Protein AF-C1EF28-F1 (afdb_monomer)

pLDDT: mean 88.88, std 14.34, range [38.53, 98.62]

Foldseek 3Di:
DDPPPDDQDPLRVVLVVVVVVVCVVLVFPDKDWLDAAPPDDDPDNVRSVRTAIARHHPLLVVLLLVLLCQLLVHDPPPPDPPPPPPRDDAQVSLASSLQCLLVQLCVLCPPPDFLQSSLSNLQSNLVNCLVSVVSLQRYPQLDDVGSQLVSLVSSLVSLQVSPVPDDCVSNSHDPPHNVRNSVSSLVSSLVSQCVSCVVVVGHRDRNNHD

Nearest PDB structures (foldseek):
  8fbj-assembly1_A  TM=4.230E-01  e=4.780E-01  synthetic construct
  6nbx-assembly1_E  TM=3.943E-01  e=9.845E+00  Thermosynechococcus vestitus BP-1

Sequence (210 aa):
MSDGNVPKSAAETAWHERRKAVMERTGADGTVAVRGTTTHPPHTEETMAGVRVLMITQERDDALKHAFAFVCCEDSDADSYDSNNTHVYTTGSGNEVVFGIEGEVKKATASKLTKPQKFDRLCMLTYALLQEDTWSRDNECWGDGDEMQSACKKLAASWKKLLGENAAADLGADEEFTEPGVHALLEDFQEMLNDAGSDTGVKYPFKWRP

Mean predicted aligned error: 6.02 Å

Solvent-accessible surface area (backbone atoms only — not comparable to full-atom values): 11514 Å² total; per-residue (Å²): 131,82,83,69,85,70,78,75,42,73,44,47,48,54,50,52,52,51,52,50,54,48,25,68,74,69,59,25,85,48,67,49,76,67,37,73,70,74,97,64,81,80,58,38,61,70,51,56,69,60,47,22,30,34,69,28,26,69,68,33,50,54,27,32,53,55,23,40,29,51,67,66,70,44,68,86,86,56,96,60,90,57,91,79,64,80,75,76,86,42,47,67,54,11,39,52,37,40,69,40,44,51,56,52,50,50,64,26,62,35,85,92,49,54,58,31,56,25,41,34,31,46,50,24,36,52,49,34,53,51,74,55,47,58,43,69,65,37,43,83,46,66,56,89,89,28,52,40,35,52,28,35,39,51,52,14,49,52,44,17,48,55,60,57,77,43,56,50,71,66,35,72,30,48,79,84,39,27,41,55,13,50,55,50,43,55,50,52,43,41,48,51,38,52,56,43,18,59,82,74,74,32,80,51,46,57,70,35,73,104

Radius of gyration: 18.22 Å; Cα contacts (8 Å, |Δi|>4): 276; chains: 1; bounding box: 54×40×41 Å

Organism: Micromonas commoda (strain RCC299 / NOUM17 / CCMP2709) (NCBI:txid296587)

Secondary structure (DSSP, 8-state):
-----PPPPHHHHHHHHHHHHHHHHHTEEEEEEEE---SSS---HHHHHT-EEEEEEHHHHHHHHHHHHHHTT--TT-S---TT------HHHHHHHHHHHHHHHHHHT-TTS-HHHHHHHHHHHHHHHHHTTHHHHS-S--STTSHHHHHHHHHHHHHHHHHHS--GGGGT--TTTHHHHHHHHHHHHHHHHHHHHHHHT---------

Structure (mmCIF, N/CA/C/O backbone):
data_AF-C1EF28-F1
#
_entry.id   AF-C1EF28-F1
#
loop_
_atom_site.group_PDB
_atom_site.id
_atom_site.type_symbol
_atom_site.label_atom_id
_atom_site.label_alt_id
_atom_site.label_comp_id
_atom_site.label_asym_id
_atom_site.label_entity_id
_atom_site.label_seq_id
_atom_site.pdbx_PDB_ins_code
_atom_site.Cartn_x
_atom_site.Cartn_y
_atom_site.Cartn_z
_atom_site.occupancy
_atom_site.B_iso_or_equiv
_atom_site.auth_seq_id
_atom_site.auth_comp_id
_atom_site.auth_asym_id
_atom_site.auth_atom_id
_atom_site.pdbx_PDB_model_num
ATOM 1 N N . MET A 1 1 ? -35.992 -14.805 -8.056 1.00 38.53 1 MET A N 1
ATOM 2 C CA . MET A 1 1 ? -36.053 -15.592 -6.808 1.00 38.53 1 MET A CA 1
ATOM 3 C C . MET A 1 1 ? -35.577 -14.657 -5.720 1.00 38.53 1 MET A C 1
ATOM 5 O O . MET A 1 1 ? -34.569 -14.007 -5.934 1.00 38.53 1 MET A O 1
ATOM 9 N N . SER A 1 2 ? -36.366 -14.450 -4.670 1.00 42.03 2 SER A N 1
ATOM 10 C CA . SER A 1 2 ? -35.997 -13.548 -3.579 1.00 42.03 2 SER A CA 1
ATOM 11 C C . SER A 1 2 ? -34.784 -14.124 -2.857 1.00 42.03 2 SER A C 1
ATOM 13 O O . SER A 1 2 ? -34.904 -15.221 -2.305 1.00 42.03 2 SER A O 1
ATOM 15 N N . ASP A 1 3 ? -33.662 -13.405 -2.870 1.00 40.09 3 ASP A N 1
ATOM 16 C CA . ASP A 1 3 ? -32.529 -13.658 -1.982 1.00 40.09 3 ASP A CA 1
ATOM 17 C C . ASP A 1 3 ? -33.036 -13.512 -0.550 1.00 40.09 3 ASP A C 1
ATOM 19 O O . ASP A 1 3 ? -33.167 -12.419 0.005 1.00 40.09 3 ASP A O 1
ATOM 23 N N . GLY A 1 4 ? -33.477 -14.643 -0.001 1.00 43.88 4 GLY A N 1
ATOM 24 C CA . GLY A 1 4 ? -33.903 -14.745 1.376 1.00 43.88 4 GLY A CA 1
ATOM 25 C C . GLY A 1 4 ? -32.747 -14.284 2.242 1.00 43.88 4 GLY A C 1
ATOM 26 O O . GLY A 1 4 ? -31.616 -14.713 2.042 1.00 43.88 4 GLY A O 1
ATOM 27 N N . ASN A 1 5 ? -33.051 -13.391 3.174 1.00 55.19 5 ASN A N 1
ATOM 28 C CA . ASN A 1 5 ? -32.149 -12.887 4.196 1.00 55.19 5 ASN A CA 1
ATOM 29 C C . ASN A 1 5 ? -31.613 -14.070 5.026 1.00 55.19 5 ASN A C 1
ATOM 31 O O . ASN A 1 5 ? -32.197 -14.427 6.051 1.00 55.19 5 ASN A O 1
ATOM 35 N N . VAL A 1 6 ? -30.572 -14.747 4.531 1.00 62.31 6 VAL A N 1
ATOM 36 C CA . VAL A 1 6 ? -29.902 -15.832 5.244 1.00 62.31 6 VAL A CA 1
ATOM 37 C C . VAL A 1 6 ? -29.285 -15.200 6.490 1.00 62.31 6 VAL A C 1
ATOM 39 O O . VAL A 1 6 ? -28.508 -14.252 6.357 1.00 62.31 6 VAL A O 1
ATOM 42 N N . PRO A 1 7 ? -29.635 -15.665 7.701 1.00 68.81 7 PRO A N 1
ATOM 43 C CA . PRO A 1 7 ? -29.036 -15.140 8.916 1.00 68.81 7 PRO A CA 1
ATOM 44 C C . PRO A 1 7 ? -27.517 -15.304 8.858 1.00 68.81 7 PRO A C 1
ATOM 46 O O . PRO A 1 7 ? -27.024 -16.392 8.554 1.00 68.81 7 PRO A O 1
ATOM 49 N N . LYS A 1 8 ? -26.788 -14.228 9.167 1.00 79.38 8 LYS A N 1
ATOM 50 C CA . LYS A 1 8 ? -25.328 -14.261 9.278 1.00 79.38 8 LYS A CA 1
ATOM 51 C C . LYS A 1 8 ? -24.902 -15.341 10.261 1.00 79.38 8 LYS A C 1
ATOM 53 O O . LYS A 1 8 ? -25.542 -15.532 11.300 1.00 79.38 8 LYS A O 1
ATOM 58 N N . SER A 1 9 ? -23.809 -16.032 9.955 1.00 86.56 9 SER A N 1
ATOM 59 C CA . SER A 1 9 ? -23.242 -16.991 10.903 1.00 86.56 9 SER A CA 1
ATOM 60 C C . SER A 1 9 ? -22.745 -16.261 12.162 1.00 86.56 9 SER A C 1
ATOM 62 O O . SER A 1 9 ? -22.498 -15.049 12.155 1.00 86.56 9 SER A O 1
ATOM 64 N N . ALA A 1 10 ? -22.564 -16.994 13.264 1.00 89.88 10 ALA A N 1
ATOM 65 C CA . ALA A 1 10 ? -21.957 -16.431 14.472 1.00 89.88 10 ALA A CA 1
ATOM 66 C C . ALA A 1 10 ? -20.533 -15.906 14.199 1.00 89.88 10 ALA A C 1
ATOM 68 O O . ALA A 1 10 ? -20.167 -14.837 14.683 1.00 89.88 10 ALA A O 1
ATOM 69 N N . ALA A 1 11 ? -19.765 -16.617 13.364 1.00 89.62 11 ALA A N 1
ATOM 70 C CA . ALA A 1 11 ? -18.418 -16.221 12.962 1.00 89.62 11 ALA A CA 1
ATOM 71 C C . ALA A 1 11 ? -18.415 -14.912 12.155 1.00 89.62 11 ALA A C 1
ATOM 73 O O . ALA A 1 11 ? -17.612 -14.020 12.429 1.00 89.62 11 ALA A O 1
ATOM 74 N N . GLU A 1 12 ? -19.338 -14.770 11.200 1.00 89.81 12 GLU A N 1
ATOM 75 C CA . GLU A 1 12 ? -19.490 -13.552 10.399 1.00 89.81 12 GLU A CA 1
ATOM 76 C C . GLU A 1 12 ? -19.919 -12.363 11.274 1.00 89.81 12 GLU A C 1
ATOM 78 O O . GLU A 1 12 ? -19.360 -11.271 11.171 1.00 89.81 12 GLU A O 1
ATOM 83 N N . THR A 1 13 ? -20.864 -12.585 12.192 1.00 91.69 13 THR A N 1
ATOM 84 C CA . THR A 1 13 ? -21.336 -11.557 13.131 1.00 91.69 13 THR A CA 1
ATOM 85 C C . THR A 1 13 ? -20.197 -11.061 14.021 1.00 91.69 13 THR A C 1
ATOM 87 O O . THR A 1 13 ? -19.930 -9.860 14.063 1.00 91.69 13 THR A O 1
ATOM 90 N N . ALA A 1 14 ? -19.458 -11.978 14.654 1.00 93.12 14 ALA A N 1
ATOM 91 C CA . ALA A 1 14 ? -18.330 -11.635 15.515 1.00 93.12 14 ALA A CA 1
ATOM 92 C C . ALA A 1 14 ? -17.216 -10.902 14.749 1.00 93.12 14 ALA A C 1
ATOM 94 O O . ALA A 1 14 ? -16.598 -9.979 15.278 1.00 93.12 14 ALA A O 1
ATOM 95 N N . TRP A 1 15 ? -16.951 -11.287 13.497 1.00 94.06 15 TRP A N 1
ATOM 96 C CA . TRP A 1 15 ? -15.983 -10.591 12.649 1.00 94.06 15 TRP A CA 1
ATOM 97 C C . TRP A 1 15 ? -16.409 -9.145 12.362 1.00 94.06 15 TRP A C 1
ATOM 99 O O . TRP A 1 15 ? -15.595 -8.230 12.488 1.00 94.06 15 TRP A O 1
ATOM 109 N N . HIS A 1 16 ? -17.686 -8.912 12.041 1.00 93.25 16 HIS A N 1
ATOM 110 C CA . HIS A 1 16 ? -18.202 -7.561 11.808 1.00 93.25 16 HIS A CA 1
ATOM 111 C C . HIS A 1 16 ? -18.164 -6.678 13.057 1.00 93.25 16 HIS A C 1
ATOM 113 O O . HIS A 1 16 ? -17.849 -5.493 12.939 1.00 93.25 16 HIS A O 1
ATOM 119 N N . GLU A 1 17 ? -18.464 -7.232 14.233 1.00 95.88 17 GLU A N 1
ATOM 120 C CA . GLU A 1 17 ? -18.380 -6.507 15.505 1.00 95.88 17 GLU A CA 1
ATOM 121 C C . GLU A 1 17 ? -16.947 -6.064 15.803 1.00 95.88 17 GLU A C 1
ATOM 123 O O . GLU A 1 17 ? -16.721 -4.889 16.097 1.00 95.88 17 GLU A O 1
ATOM 128 N N . ARG A 1 18 ? -15.966 -6.966 15.647 1.00 96.69 18 ARG A N 1
ATOM 129 C CA . ARG A 1 18 ? -14.548 -6.618 15.816 1.00 96.69 18 ARG A CA 1
ATOM 130 C C . ARG A 1 18 ? -14.099 -5.578 14.801 1.00 96.69 18 ARG A C 1
ATOM 132 O O . ARG A 1 18 ? -13.536 -4.562 15.196 1.00 96.69 18 ARG A O 1
ATOM 139 N N . ARG A 1 19 ? -14.436 -5.762 13.517 1.00 96.19 19 ARG A N 1
ATOM 140 C CA . ARG A 1 19 ? -14.137 -4.779 12.464 1.00 96.19 19 ARG A CA 1
ATOM 141 C C . ARG A 1 19 ? -14.678 -3.400 12.833 1.00 96.19 19 ARG A C 1
ATOM 143 O O . ARG A 1 19 ? -13.942 -2.425 12.764 1.00 96.19 19 ARG A O 1
ATOM 150 N N . LYS A 1 20 ? -15.941 -3.319 13.261 1.00 97.00 20 LYS A N 1
ATOM 151 C CA . LYS A 1 20 ? -16.570 -2.058 13.672 1.00 97.00 20 LYS A CA 1
ATOM 152 C C . LYS A 1 20 ? -15.848 -1.424 14.865 1.00 97.00 20 LYS A C 1
ATOM 154 O O . LYS A 1 20 ? -15.568 -0.232 14.829 1.00 97.00 20 LYS A O 1
ATOM 159 N N . ALA A 1 21 ? -15.499 -2.209 15.883 1.00 97.62 21 ALA A N 1
A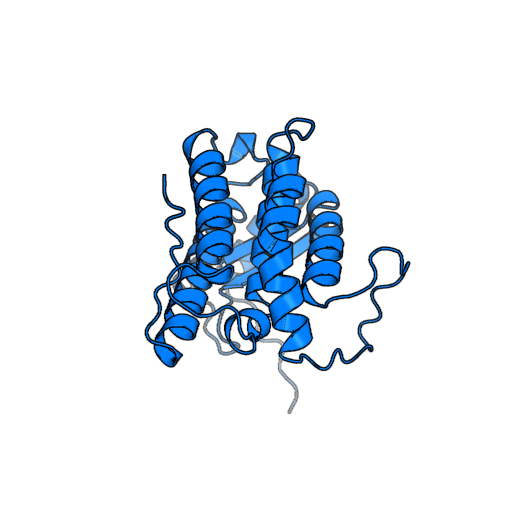TOM 160 C CA . ALA A 1 21 ? -14.763 -1.708 17.042 1.00 97.62 21 ALA A CA 1
ATOM 161 C C . ALA A 1 21 ? -13.369 -1.169 16.666 1.00 97.62 21 ALA A C 1
ATOM 163 O O . ALA A 1 21 ? -12.913 -0.172 17.228 1.00 97.62 21 ALA A O 1
ATOM 164 N N . VAL A 1 22 ? -12.684 -1.801 15.706 1.00 97.19 22 VAL A N 1
ATOM 165 C CA . VAL A 1 22 ? -11.408 -1.294 15.181 1.00 97.19 22 VAL A CA 1
ATOM 166 C C . VAL A 1 22 ? -11.605 -0.018 14.370 1.00 97.19 22 VAL A C 1
ATOM 168 O O . VAL A 1 22 ? -10.840 0.925 14.566 1.00 97.19 22 VAL A O 1
ATOM 171 N N . MET A 1 23 ? -12.634 0.053 13.523 1.00 97.50 23 MET A N 1
ATOM 172 C CA . MET A 1 23 ? -12.963 1.272 12.778 1.00 97.50 23 MET A CA 1
ATOM 173 C C . MET A 1 23 ? -13.189 2.459 13.722 1.00 97.50 23 MET A C 1
ATOM 175 O O . MET A 1 23 ? -12.544 3.491 13.569 1.00 97.50 23 MET A O 1
ATOM 179 N N . GLU A 1 24 ? -14.004 2.282 14.766 1.00 96.69 24 GLU A N 1
ATOM 180 C CA . GLU A 1 24 ? -14.259 3.320 15.776 1.00 96.69 24 GLU A CA 1
ATOM 181 C C . GLU A 1 24 ? -12.977 3.754 16.505 1.00 96.69 24 GLU A C 1
ATOM 183 O O . GLU A 1 24 ? -12.749 4.944 16.707 1.00 96.69 24 GLU A O 1
ATOM 188 N N . ARG A 1 25 ? -12.107 2.803 16.873 1.00 95.88 25 ARG A N 1
ATOM 189 C CA . ARG A 1 25 ? -10.843 3.094 17.570 1.00 95.88 25 ARG A CA 1
ATOM 190 C C . ARG A 1 25 ? -9.822 3.814 16.688 1.00 95.88 25 ARG A C 1
ATOM 192 O O . ARG A 1 25 ? -9.036 4.606 17.199 1.00 95.88 25 ARG A O 1
ATOM 199 N N . THR A 1 26 ? -9.786 3.483 15.401 1.00 94.31 26 THR A N 1
ATOM 200 C CA . THR A 1 26 ? -8.812 4.024 14.439 1.00 94.31 26 THR A CA 1
ATOM 201 C C . THR A 1 26 ? -9.305 5.284 13.735 1.00 94.31 26 THR A C 1
ATOM 203 O O . THR A 1 26 ? -8.504 5.955 13.094 1.00 94.31 26 THR A O 1
ATOM 206 N N . GLY A 1 27 ? -10.593 5.623 13.865 1.00 95.25 27 GLY A N 1
ATOM 207 C CA . GLY A 1 27 ? -11.213 6.706 13.101 1.00 95.25 27 GLY A CA 1
ATOM 208 C C . GLY A 1 27 ? -11.360 6.367 11.616 1.00 95.25 27 GLY A C 1
ATOM 209 O O . GLY A 1 27 ? -11.287 7.260 10.780 1.00 95.25 27 GLY A O 1
ATOM 210 N N . ALA A 1 28 ? -11.496 5.083 11.277 1.00 96.75 28 ALA A N 1
ATOM 211 C CA . ALA A 1 28 ? -11.704 4.649 9.903 1.00 96.75 28 ALA A CA 1
ATOM 212 C C . ALA A 1 28 ? -13.182 4.745 9.507 1.00 96.75 28 ALA A C 1
ATOM 214 O O . ALA A 1 28 ? -14.055 4.218 10.201 1.00 96.75 28 ALA A O 1
ATOM 215 N N . ASP A 1 29 ? -13.446 5.346 8.351 1.00 94.31 29 ASP A N 1
ATOM 216 C CA . ASP A 1 29 ? -14.790 5.517 7.788 1.00 94.31 29 ASP A CA 1
ATOM 217 C C . ASP A 1 29 ? -15.225 4.312 6.945 1.00 94.31 29 ASP A C 1
ATOM 219 O O . ASP A 1 29 ? -16.408 4.118 6.656 1.00 94.31 29 ASP A O 1
ATOM 223 N N . GLY A 1 30 ? -14.276 3.450 6.578 1.00 95.06 30 GLY A N 1
ATOM 224 C CA . GLY A 1 30 ? -14.550 2.267 5.780 1.00 95.06 30 GLY A CA 1
ATOM 225 C C . GLY A 1 30 ? -13.455 1.215 5.837 1.00 95.06 30 GLY A C 1
ATOM 226 O O . GLY A 1 30 ? -12.499 1.291 6.610 1.00 95.06 30 GLY A O 1
ATOM 227 N N . THR A 1 31 ? -13.609 0.213 4.978 1.00 96.25 31 THR A N 1
ATOM 228 C CA . THR A 1 31 ? -12.587 -0.801 4.722 1.00 96.25 31 THR A CA 1
ATOM 229 C C . THR A 1 31 ? -12.537 -1.127 3.241 1.00 96.25 31 THR A C 1
ATOM 231 O O . THR A 1 31 ? -13.597 -1.247 2.628 1.00 96.25 31 THR A O 1
ATOM 234 N N . VAL A 1 32 ? -11.348 -1.390 2.707 1.00 95.06 32 VAL A N 1
ATOM 235 C CA . VAL A 1 32 ? -11.184 -2.049 1.400 1.00 95.06 32 VAL A CA 1
ATOM 236 C C . VAL A 1 32 ? -10.777 -3.502 1.599 1.00 95.06 32 VAL A C 1
ATOM 238 O O . VAL A 1 32 ? -10.065 -3.829 2.553 1.00 95.06 32 VAL A O 1
ATOM 241 N N . ALA A 1 33 ? -11.253 -4.384 0.723 1.00 92.94 33 ALA A N 1
ATOM 242 C CA . ALA A 1 33 ? -10.873 -5.789 0.737 1.00 92.94 33 ALA A CA 1
ATOM 243 C C . ALA A 1 33 ? -9.574 -5.992 -0.046 1.00 92.94 33 ALA A C 1
ATOM 245 O O . ALA A 1 33 ? -9.454 -5.541 -1.176 1.00 92.94 33 ALA A O 1
ATOM 246 N N . VAL A 1 34 ? -8.629 -6.703 0.562 1.00 94.44 34 VAL A N 1
ATOM 247 C CA . VAL A 1 34 ? -7.437 -7.230 -0.114 1.00 94.44 34 VAL A CA 1
ATOM 248 C C . VAL A 1 34 ? -7.704 -8.677 -0.520 1.00 94.44 34 VAL A C 1
ATOM 250 O O . VAL A 1 34 ? -7.588 -9.033 -1.683 1.00 94.44 34 VAL A O 1
ATOM 253 N N . ARG A 1 35 ? -8.176 -9.495 0.432 1.00 92.81 35 ARG A N 1
ATOM 254 C CA . ARG A 1 35 ? -8.658 -10.860 0.185 1.00 92.81 35 ARG A CA 1
ATOM 255 C C . ARG A 1 35 ? -10.046 -11.020 0.794 1.00 92.81 35 ARG A C 1
ATOM 257 O O . ARG A 1 35 ? -10.232 -10.819 1.997 1.00 92.81 35 ARG A O 1
ATOM 264 N N . GLY A 1 36 ? -11.023 -11.344 -0.047 1.00 83.69 36 GLY A N 1
AT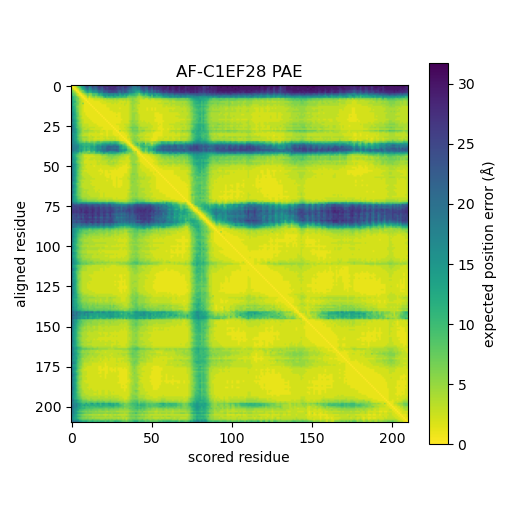OM 265 C CA . GLY A 1 36 ? -12.416 -11.548 0.347 1.00 83.69 36 GLY A CA 1
ATOM 266 C C . GLY A 1 36 ? -12.779 -13.016 0.568 1.00 83.69 36 GLY A C 1
ATOM 267 O O . GLY A 1 36 ? -12.000 -13.926 0.299 1.00 83.69 36 GLY A O 1
ATOM 268 N N . THR A 1 37 ? -14.006 -13.246 1.029 1.00 74.38 37 THR A N 1
ATOM 269 C CA . THR A 1 37 ? -14.636 -14.571 0.978 1.00 74.38 37 THR A CA 1
ATOM 270 C C . THR A 1 37 ? -15.306 -14.764 -0.378 1.00 74.38 37 THR A C 1
ATOM 272 O O . THR A 1 37 ? -15.846 -13.808 -0.936 1.00 74.38 37 THR A O 1
ATOM 275 N N . THR A 1 38 ? -15.375 -15.995 -0.881 1.00 64.12 38 THR A N 1
ATOM 276 C CA . THR A 1 38 ? -16.293 -16.313 -1.984 1.00 64.12 38 THR A CA 1
ATOM 277 C C . THR A 1 38 ? -17.735 -15.969 -1.594 1.00 64.12 38 THR A C 1
ATOM 279 O O . THR A 1 38 ? -18.115 -16.102 -0.432 1.00 64.12 38 THR A O 1
ATOM 282 N N . THR A 1 39 ? -18.558 -15.564 -2.563 1.00 58.56 39 THR A N 1
ATOM 283 C CA . THR A 1 39 ? -19.976 -15.183 -2.383 1.00 58.56 39 THR A CA 1
ATOM 284 C C . THR A 1 39 ? -20.892 -16.332 -1.945 1.00 58.56 39 THR A C 1
ATOM 286 O O . THR A 1 39 ? -22.090 -16.124 -1.753 1.00 58.56 39 THR A O 1
ATOM 289 N N . HIS A 1 40 ? -20.361 -17.547 -1.783 1.00 56.53 40 HIS A N 1
ATOM 290 C CA . HIS A 1 40 ? -21.134 -18.723 -1.412 1.00 56.53 40 HIS A CA 1
ATOM 291 C C . HIS A 1 40 ? -20.835 -19.173 0.027 1.00 56.53 40 HIS A C 1
ATOM 293 O O . HIS A 1 40 ? -19.669 -19.395 0.362 1.00 56.53 40 HIS A O 1
ATOM 299 N N . PRO A 1 41 ? -21.872 -19.327 0.876 1.00 63.94 41 PRO A N 1
ATOM 300 C CA . PRO A 1 41 ? -21.733 -19.841 2.234 1.00 63.94 41 PRO A CA 1
ATOM 301 C C . PRO A 1 41 ? -21.190 -21.283 2.253 1.00 63.94 41 PRO A C 1
ATOM 303 O O . PRO A 1 41 ? -21.347 -22.011 1.268 1.00 63.94 41 PRO A O 1
ATOM 306 N N . PRO A 1 42 ? -20.622 -21.735 3.391 1.00 67.19 42 PRO A N 1
ATOM 307 C CA . PRO A 1 42 ? -20.706 -21.105 4.715 1.00 67.19 42 PRO A CA 1
ATOM 308 C C . PRO A 1 42 ? -19.547 -20.156 5.066 1.00 67.19 42 PRO A C 1
ATOM 310 O O . PRO A 1 42 ? -18.381 -20.501 4.915 1.00 67.19 42 PRO A O 1
ATOM 313 N N . HIS A 1 43 ? -19.872 -18.999 5.655 1.00 78.19 43 HIS A N 1
ATOM 314 C CA . HIS A 1 43 ? -18.909 -18.126 6.341 1.00 78.19 43 HIS A CA 1
ATOM 315 C C . HIS A 1 43 ? -18.522 -18.741 7.695 1.00 78.19 43 HIS A C 1
ATOM 317 O O . HIS A 1 43 ? -19.077 -18.389 8.741 1.00 78.19 43 HIS A O 1
ATOM 323 N N . THR A 1 44 ? -17.635 -19.735 7.665 1.00 85.12 44 THR A N 1
ATOM 324 C CA . THR A 1 44 ? -17.090 -20.389 8.864 1.00 85.12 44 THR A CA 1
ATOM 325 C C . THR A 1 44 ? -16.037 -19.510 9.540 1.00 85.12 44 THR A C 1
ATOM 327 O O . THR A 1 44 ? -15.598 -18.507 8.979 1.00 85.12 44 THR A O 1
ATOM 330 N N . GLU A 1 45 ? -15.595 -19.890 10.742 1.00 84.56 45 GLU A N 1
ATOM 331 C CA . GLU A 1 45 ? -14.460 -19.231 11.404 1.00 84.56 45 GLU A CA 1
ATOM 332 C C . GLU A 1 45 ? -13.203 -19.240 10.529 1.00 84.56 45 GLU A C 1
ATOM 334 O O . GLU A 1 45 ? -12.535 -18.218 10.418 1.00 84.56 45 GLU A O 1
ATOM 339 N N . GLU A 1 46 ? -12.927 -20.358 9.854 1.00 85.50 46 GLU A N 1
ATOM 340 C CA . GLU A 1 46 ? -11.797 -20.499 8.933 1.00 85.50 46 GLU A CA 1
ATOM 341 C C . GLU A 1 46 ? -11.917 -19.537 7.745 1.00 85.50 46 GLU A C 1
ATOM 343 O O . GLU A 1 46 ? -10.975 -18.808 7.436 1.00 85.50 46 GLU A O 1
ATOM 348 N N . THR A 1 47 ? -13.098 -19.459 7.125 1.00 86.25 47 THR A N 1
ATOM 349 C CA . THR A 1 47 ? -13.342 -18.533 6.014 1.00 86.25 47 THR A CA 1
ATOM 350 C C . THR A 1 47 ? -13.188 -17.077 6.458 1.00 86.25 47 THR A C 1
ATOM 352 O O . THR A 1 47 ? -12.533 -16.294 5.772 1.00 86.25 47 THR A O 1
ATOM 355 N N . MET A 1 48 ? -13.727 -16.708 7.625 1.00 89.12 48 MET A N 1
ATOM 356 C CA . MET A 1 48 ? -13.591 -15.347 8.160 1.00 89.12 48 MET A CA 1
ATOM 357 C C . MET A 1 48 ? -12.150 -15.025 8.578 1.00 89.12 48 MET A C 1
ATOM 359 O O . MET A 1 48 ? -11.712 -13.885 8.429 1.00 89.12 48 MET A O 1
ATOM 363 N N . ALA A 1 49 ? -11.390 -16.016 9.052 1.00 87.50 49 ALA A N 1
ATOM 364 C CA . ALA A 1 49 ? -9.972 -15.875 9.374 1.00 87.50 49 ALA A CA 1
ATOM 365 C C . ALA A 1 49 ? -9.092 -15.679 8.128 1.00 87.50 49 ALA A C 1
ATOM 367 O O . ALA A 1 49 ? -7.969 -15.189 8.254 1.00 87.50 49 ALA A O 1
ATOM 368 N N . GLY A 1 50 ? -9.584 -16.025 6.934 1.00 89.56 50 GLY A N 1
ATOM 369 C CA . GLY A 1 50 ? -8.927 -15.757 5.652 1.00 89.56 50 GLY A CA 1
ATOM 370 C C . GLY A 1 50 ? -9.142 -14.338 5.116 1.00 89.56 50 GLY A C 1
ATOM 371 O O . GLY A 1 50 ? -8.389 -13.898 4.250 1.00 89.56 50 GLY A O 1
ATOM 372 N N . VAL A 1 51 ? -10.122 -13.596 5.642 1.00 93.00 51 VAL A N 1
ATOM 373 C CA . VAL A 1 51 ? -10.443 -12.246 5.160 1.00 93.00 51 VAL A CA 1
ATOM 374 C C . VAL A 1 51 ? -9.328 -11.270 5.514 1.00 93.00 51 VAL A C 1
ATOM 376 O O . VAL A 1 51 ? -8.868 -11.210 6.657 1.00 93.00 51 VAL A O 1
ATOM 379 N N . ARG A 1 52 ? -8.896 -10.479 4.535 1.00 96.81 52 ARG A N 1
ATOM 380 C CA . ARG A 1 52 ? -7.871 -9.445 4.694 1.00 96.81 52 ARG A CA 1
ATOM 381 C C . ARG A 1 52 ? -8.431 -8.130 4.195 1.00 96.81 52 ARG A C 1
ATOM 383 O O . ARG A 1 52 ? -8.848 -8.032 3.043 1.00 96.81 52 ARG A O 1
ATOM 390 N N . VAL A 1 53 ? -8.462 -7.139 5.076 1.00 96.81 53 VAL A N 1
ATOM 391 C CA . VAL A 1 53 ? -8.979 -5.801 4.785 1.00 96.81 53 VAL A CA 1
ATOM 392 C C . VAL A 1 53 ? -8.007 -4.754 5.295 1.00 96.81 53 VAL A C 1
ATOM 394 O O . VAL A 1 53 ? -7.251 -5.010 6.228 1.00 96.81 53 VAL A O 1
ATOM 397 N N . LEU A 1 54 ? -8.068 -3.566 4.710 1.00 97.88 54 LEU A N 1
ATOM 398 C CA . LEU A 1 54 ? -7.393 -2.382 5.228 1.00 97.88 54 LEU A CA 1
ATOM 399 C C . LEU A 1 54 ? -8.445 -1.460 5.831 1.00 97.88 54 LEU A C 1
ATOM 401 O O . LEU A 1 54 ? -9.483 -1.229 5.207 1.00 97.88 54 LEU A O 1
ATOM 405 N N . MET A 1 55 ? -8.180 -0.927 7.024 1.00 97.94 55 MET A N 1
ATOM 406 C CA . MET A 1 55 ? -8.998 0.143 7.592 1.00 97.94 55 MET A CA 1
ATOM 407 C C . MET A 1 55 ? -8.718 1.430 6.821 1.00 97.94 55 MET A C 1
ATOM 409 O O . MET A 1 55 ? -7.557 1.821 6.692 1.00 97.94 55 MET A O 1
ATOM 413 N N . ILE A 1 56 ? -9.757 2.085 6.309 1.00 97.88 56 ILE A N 1
ATOM 414 C CA . ILE A 1 56 ? -9.636 3.326 5.542 1.00 97.88 56 ILE A CA 1
ATOM 415 C C . ILE A 1 56 ? -9.997 4.504 6.440 1.00 97.88 56 ILE A C 1
ATOM 417 O O . ILE A 1 56 ? -11.171 4.752 6.704 1.00 97.88 56 ILE A O 1
ATOM 421 N N . THR A 1 57 ? -8.971 5.200 6.927 1.00 97.62 57 THR A N 1
ATOM 422 C CA . THR A 1 57 ? -9.101 6.534 7.529 1.00 97.62 57 THR A CA 1
ATOM 423 C C . THR A 1 57 ? -9.176 7.591 6.432 1.00 97.62 57 THR A C 1
ATOM 425 O O . THR A 1 57 ? -8.842 7.305 5.279 1.00 97.62 57 THR A O 1
ATOM 428 N N . GLN A 1 58 ? -9.546 8.822 6.788 1.00 96.94 58 GLN A N 1
ATOM 429 C CA . GLN A 1 58 ? -9.563 9.940 5.843 1.00 96.94 58 GLN A CA 1
ATOM 430 C C . GLN A 1 58 ? -8.207 10.126 5.138 1.00 96.94 58 GLN A C 1
ATOM 432 O O . GLN A 1 58 ? -8.159 10.319 3.928 1.00 96.94 58 GLN A O 1
ATOM 437 N N . GLU A 1 59 ? -7.088 9.994 5.857 1.00 96.81 59 GLU A N 1
ATOM 438 C CA . GLU A 1 59 ? -5.748 10.136 5.276 1.00 96.81 59 GLU A CA 1
ATOM 439 C C . GLU A 1 59 ? -5.422 9.036 4.258 1.00 96.81 59 GLU A C 1
ATOM 441 O O . GLU A 1 59 ? -4.736 9.298 3.266 1.00 96.81 59 GLU A O 1
ATOM 446 N N . ARG A 1 60 ? -5.911 7.809 4.484 1.00 97.50 60 ARG A N 1
ATOM 447 C CA . ARG A 1 60 ? -5.782 6.711 3.516 1.00 97.50 60 ARG A CA 1
ATOM 448 C C . ARG A 1 60 ? -6.703 6.911 2.329 1.00 97.50 60 ARG A C 1
ATOM 450 O O . ARG A 1 60 ? -6.266 6.674 1.214 1.00 97.50 60 ARG A O 1
ATOM 457 N N . ASP A 1 61 ? -7.928 7.368 2.546 1.00 97.38 61 ASP A N 1
ATOM 458 C CA . ASP A 1 61 ? -8.857 7.685 1.461 1.00 97.38 61 ASP A CA 1
ATOM 459 C C . ASP A 1 61 ? -8.275 8.767 0.535 1.00 97.38 61 ASP A C 1
ATOM 461 O O . ASP A 1 61 ? -8.251 8.617 -0.685 1.00 97.38 61 ASP A O 1
ATOM 465 N N . ASP A 1 62 ? -7.685 9.816 1.106 1.00 95.88 62 ASP A N 1
ATOM 466 C CA . ASP A 1 62 ? -7.029 10.868 0.329 1.00 95.88 62 ASP A CA 1
ATOM 467 C C . ASP A 1 62 ? -5.780 10.351 -0.398 1.00 95.88 62 ASP A C 1
ATOM 469 O O . ASP A 1 62 ? -5.576 10.636 -1.580 1.00 95.88 62 ASP A O 1
ATOM 473 N N . ALA A 1 63 ? -4.957 9.535 0.269 1.00 97.12 63 ALA A N 1
ATOM 474 C CA . ALA A 1 63 ? -3.823 8.879 -0.377 1.00 97.12 63 ALA A CA 1
ATOM 475 C C . ALA A 1 63 ? -4.258 7.931 -1.508 1.00 97.12 63 ALA A C 1
ATOM 477 O O . ALA A 1 63 ? -3.552 7.826 -2.511 1.00 97.12 63 ALA A O 1
ATOM 478 N N . LEU A 1 64 ? -5.409 7.272 -1.369 1.00 96.06 64 LEU A N 1
ATOM 479 C CA . LEU A 1 64 ? -5.977 6.370 -2.364 1.00 96.06 64 LEU A CA 1
ATOM 480 C C . LEU A 1 64 ? -6.466 7.120 -3.600 1.00 96.06 64 LEU A C 1
ATOM 482 O O . LEU A 1 64 ? -6.152 6.699 -4.709 1.00 96.06 64 LEU A O 1
ATOM 486 N N . LYS A 1 65 ? -7.144 8.259 -3.427 1.00 94.81 65 LYS A N 1
ATOM 487 C CA . LYS A 1 65 ? -7.530 9.137 -4.546 1.00 94.81 65 LYS A CA 1
ATOM 488 C C . LYS A 1 65 ? -6.310 9.581 -5.347 1.00 94.81 65 LYS A C 1
ATOM 490 O O . LYS A 1 65 ? -6.303 9.464 -6.566 1.00 94.81 65 LYS A O 1
ATOM 495 N N . HIS A 1 66 ? -5.252 10.023 -4.664 1.00 94.44 66 HIS A N 1
ATOM 496 C CA . HIS A 1 66 ? -4.000 10.393 -5.329 1.00 94.44 66 HIS A CA 1
ATOM 497 C C . HIS A 1 66 ? -3.342 9.210 -6.051 1.00 94.44 66 HIS A C 1
ATOM 499 O O . HIS A 1 66 ? -2.826 9.377 -7.153 1.00 94.44 66 HIS A O 1
ATOM 505 N N . ALA A 1 67 ? -3.354 8.025 -5.439 1.00 96.25 67 ALA A N 1
ATOM 506 C CA . ALA A 1 67 ? -2.782 6.826 -6.033 1.00 96.25 67 ALA A CA 1
ATOM 507 C C . ALA A 1 67 ? -3.546 6.382 -7.290 1.00 96.25 67 ALA A C 1
ATOM 509 O O . ALA A 1 67 ? -2.913 6.085 -8.298 1.00 96.25 67 ALA A O 1
ATOM 510 N N . PHE A 1 68 ? -4.880 6.382 -7.262 1.00 94.19 68 PHE A N 1
ATOM 511 C CA . PHE A 1 68 ? -5.682 6.056 -8.443 1.00 94.19 68 PHE A CA 1
ATOM 512 C C . PHE A 1 68 ? -5.550 7.103 -9.542 1.00 94.19 68 PHE A C 1
ATOM 514 O O . PHE A 1 68 ? -5.373 6.717 -10.691 1.00 94.19 68 PHE A O 1
ATOM 521 N N . ALA A 1 69 ? -5.532 8.397 -9.205 1.00 91.88 69 ALA A N 1
ATOM 522 C CA . ALA A 1 69 ? -5.277 9.439 -10.198 1.00 91.88 69 ALA A CA 1
ATOM 523 C C . ALA A 1 69 ? -3.944 9.192 -10.929 1.00 91.88 69 ALA A C 1
ATOM 525 O O . ALA A 1 69 ? -3.874 9.276 -12.149 1.00 91.88 69 ALA A O 1
ATOM 526 N N . PHE A 1 70 ? -2.900 8.790 -10.197 1.00 94.38 70 PHE A N 1
ATOM 527 C CA . PHE A 1 70 ? -1.625 8.410 -10.799 1.00 94.38 70 PHE A CA 1
ATOM 528 C C . PHE A 1 70 ? -1.724 7.165 -11.701 1.00 94.38 70 PHE A C 1
ATOM 530 O O . PHE A 1 70 ? -1.268 7.211 -12.840 1.00 94.38 70 PHE A O 1
ATOM 537 N N . VAL A 1 71 ? -2.286 6.054 -11.213 1.00 93.88 71 VAL A N 1
ATOM 538 C CA . VAL A 1 71 ? -2.273 4.777 -11.959 1.00 93.88 71 VAL A CA 1
ATOM 539 C C . VAL A 1 71 ? -3.210 4.794 -13.174 1.00 93.88 71 VAL A C 1
ATOM 541 O O . VAL A 1 71 ? -2.9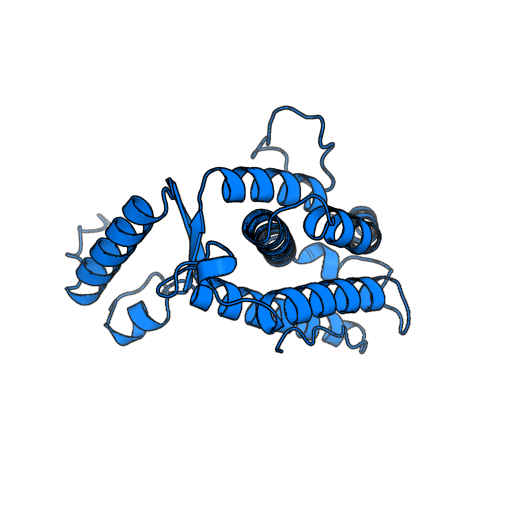42 4.118 -14.169 1.00 93.88 71 VAL A O 1
ATOM 544 N N . CYS A 1 72 ? -4.261 5.612 -13.125 1.00 89.75 72 CYS A N 1
ATOM 545 C CA . CYS A 1 72 ? -5.177 5.855 -14.238 1.00 89.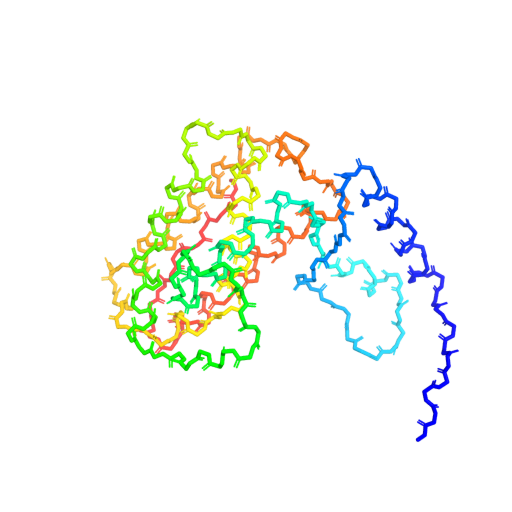75 72 CYS A CA 1
ATOM 546 C C . CYS A 1 72 ? -4.705 6.980 -15.181 1.00 89.75 72 CYS A C 1
ATOM 548 O O . CYS A 1 72 ? -5.460 7.377 -16.069 1.00 89.75 72 CYS A O 1
ATOM 550 N N . CYS A 1 73 ? -3.489 7.514 -14.992 1.00 86.69 73 CYS A N 1
ATOM 551 C CA . CYS A 1 73 ? -2.945 8.653 -15.743 1.00 86.69 73 CYS A CA 1
ATOM 552 C C . CYS A 1 73 ? -3.909 9.857 -15.807 1.00 86.69 73 CYS A C 1
ATOM 554 O O . CYS A 1 73 ? -4.008 10.541 -16.827 1.00 86.69 73 CYS A O 1
ATOM 556 N N . GLU A 1 74 ? -4.657 10.100 -14.730 1.00 81.12 74 GLU A N 1
ATOM 557 C CA . GLU A 1 74 ? -5.543 11.253 -14.611 1.00 81.12 74 GLU A CA 1
ATOM 558 C C . GLU A 1 74 ? -4.753 12.486 -14.176 1.00 81.12 74 GLU A C 1
ATOM 560 O O . GLU A 1 74 ? -3.798 12.413 -13.396 1.00 81.12 74 GLU A O 1
ATOM 565 N N . ASP A 1 75 ? -5.174 13.648 -14.672 1.00 63.88 75 ASP A N 1
ATOM 566 C CA . ASP A 1 75 ? -4.569 14.908 -14.270 1.00 63.88 75 ASP A CA 1
ATOM 567 C C . ASP A 1 75 ? -4.932 15.180 -12.804 1.00 63.88 75 ASP A C 1
ATOM 569 O O . ASP A 1 75 ? -6.106 15.293 -12.448 1.00 63.88 75 ASP A O 1
ATOM 573 N N . SER A 1 76 ? -3.926 15.278 -11.932 1.00 52.91 76 SER A N 1
ATOM 574 C CA . SER A 1 76 ? -4.127 15.374 -10.478 1.00 52.91 76 SER A CA 1
ATOM 575 C C . SER A 1 76 ? -4.819 16.665 -10.016 1.00 52.91 76 SER A C 1
ATOM 577 O O . SER A 1 76 ? -5.129 16.790 -8.832 1.00 52.91 76 SER A O 1
ATOM 579 N N . ASP A 1 77 ? -5.027 17.613 -10.936 1.00 50.31 77 ASP A N 1
ATOM 580 C CA . ASP A 1 77 ? -5.730 18.886 -10.736 1.00 50.31 77 ASP A CA 1
ATOM 581 C C . ASP A 1 77 ? -7.229 18.810 -11.111 1.00 50.31 77 ASP A C 1
ATOM 583 O O . ASP A 1 77 ? -7.949 19.807 -11.015 1.00 50.31 77 ASP A O 1
ATOM 587 N N . ALA A 1 78 ? -7.729 17.647 -11.546 1.00 49.28 78 ALA A N 1
ATOM 588 C CA . ALA A 1 78 ? -9.154 17.440 -11.770 1.00 49.28 78 ALA A CA 1
ATOM 589 C C . ALA A 1 78 ? -9.866 17.178 -10.430 1.00 49.28 78 ALA A C 1
ATOM 591 O O . ALA A 1 78 ? -9.762 16.101 -9.849 1.00 49.28 78 ALA A O 1
ATOM 592 N N . ASP A 1 79 ? -10.640 18.158 -9.956 1.00 45.56 79 ASP A N 1
ATOM 593 C CA . ASP A 1 79 ? -11.419 18.125 -8.701 1.00 45.56 79 ASP A CA 1
ATOM 594 C C . ASP A 1 79 ? -12.521 17.034 -8.636 1.00 45.56 79 ASP A C 1
ATOM 596 O O . ASP A 1 79 ? -13.358 17.032 -7.729 1.00 45.56 79 ASP A O 1
ATOM 600 N N . SER A 1 80 ? -12.564 16.088 -9.577 1.00 45.81 80 SER A N 1
ATOM 601 C CA . SER A 1 80 ? -13.496 14.966 -9.539 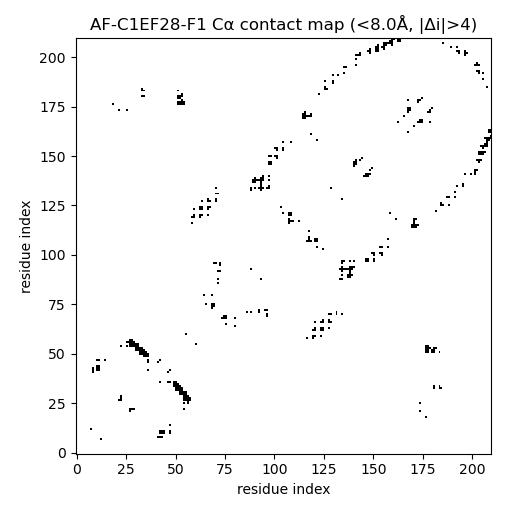1.00 45.81 80 SER A CA 1
ATOM 602 C C . SER A 1 80 ? -12.879 13.699 -10.113 1.00 45.81 80 SER A C 1
ATOM 604 O O . SER A 1 80 ? -12.612 13.626 -11.311 1.00 45.81 80 SER A O 1
ATOM 606 N N . TYR A 1 81 ? -12.774 12.673 -9.270 1.00 47.62 81 TYR A N 1
ATOM 607 C CA . TYR A 1 81 ? -12.789 11.287 -9.724 1.00 47.62 81 TYR A CA 1
ATOM 608 C C . TYR A 1 81 ? -14.143 11.046 -10.409 1.00 47.62 81 TYR A C 1
ATOM 610 O O . TYR A 1 81 ? -15.167 10.894 -9.735 1.00 47.62 81 TYR A O 1
ATOM 618 N N . ASP A 1 82 ? -14.179 11.109 -11.740 1.00 47.78 82 ASP A N 1
ATOM 619 C CA . ASP A 1 82 ? -15.359 10.714 -12.504 1.00 47.78 82 ASP A CA 1
ATOM 620 C C . ASP A 1 82 ? -15.306 9.201 -12.707 1.00 47.78 82 ASP A C 1
ATOM 622 O O . ASP A 1 82 ? -14.641 8.698 -13.608 1.00 47.78 82 ASP A O 1
ATOM 626 N N . SER A 1 83 ? -16.047 8.464 -11.879 1.00 47.88 83 SER A N 1
ATOM 627 C CA . SER A 1 83 ? -16.168 7.007 -11.990 1.00 47.88 83 SER A CA 1
ATOM 628 C C . SER A 1 83 ? -16.791 6.536 -13.316 1.00 47.88 83 SER A C 1
ATOM 630 O O . SER A 1 83 ? -16.889 5.331 -13.536 1.00 47.88 83 SER A O 1
ATOM 632 N N . ASN A 1 84 ? -17.271 7.451 -14.172 1.00 47.41 84 ASN A N 1
ATOM 633 C CA . ASN A 1 84 ? -17.745 7.154 -15.525 1.00 47.41 84 ASN A CA 1
ATOM 634 C C . ASN A 1 84 ? -16.697 7.416 -16.614 1.00 47.41 84 ASN A C 1
ATOM 636 O O . ASN A 1 84 ? -16.981 7.155 -17.788 1.00 47.41 84 ASN A O 1
ATOM 640 N N . ASN A 1 85 ? -15.506 7.909 -16.270 1.00 49.78 85 ASN A N 1
ATOM 641 C CA . ASN A 1 85 ? -14.415 7.986 -17.222 1.00 49.78 85 ASN A CA 1
ATOM 642 C C . ASN A 1 85 ? -13.858 6.574 -17.426 1.00 49.78 85 ASN A C 1
ATOM 644 O O . ASN A 1 85 ? -13.063 6.068 -16.638 1.00 49.78 85 ASN A O 1
ATOM 648 N N . THR A 1 86 ? -14.317 5.892 -18.474 1.00 54.25 86 THR A N 1
ATOM 649 C CA . THR A 1 86 ? -13.716 4.628 -18.901 1.00 54.25 86 THR A CA 1
ATOM 650 C C . THR A 1 86 ? -12.332 4.928 -19.464 1.00 54.25 86 THR A C 1
ATOM 652 O O . THR A 1 86 ? -12.190 5.135 -20.672 1.00 54.25 86 THR A O 1
ATOM 655 N N . HIS A 1 87 ? -11.324 4.998 -18.592 1.00 63.53 87 HIS A N 1
ATOM 656 C CA . HIS A 1 87 ? -9.931 5.060 -19.010 1.00 63.53 87 HIS A CA 1
ATOM 657 C C . HIS A 1 87 ? -9.643 3.830 -19.873 1.00 63.53 87 HIS A C 1
ATOM 659 O O . HIS A 1 87 ? -9.751 2.689 -19.421 1.00 63.53 87 HIS A O 1
ATOM 665 N N . VAL A 1 88 ? -9.324 4.056 -21.146 1.00 68.94 88 VAL A N 1
ATOM 666 C CA . VAL A 1 88 ? -8.855 2.986 -22.024 1.00 68.94 88 VAL A CA 1
ATOM 667 C C . VAL A 1 88 ? -7.357 2.894 -21.814 1.00 68.94 88 VAL A C 1
ATOM 669 O O . VAL A 1 88 ? -6.612 3.744 -22.299 1.00 68.94 88 VAL A O 1
ATOM 672 N N . TYR A 1 89 ? -6.940 1.873 -21.069 1.00 80.81 89 TYR A N 1
ATOM 673 C CA . TYR A 1 89 ? -5.529 1.596 -20.854 1.00 80.81 89 TYR A CA 1
ATOM 674 C C . TYR A 1 89 ? -4.839 1.354 -22.199 1.00 80.81 89 TYR A C 1
ATOM 676 O O . TYR A 1 89 ? -5.376 0.674 -23.078 1.00 80.81 89 TYR A O 1
ATOM 684 N N . THR A 1 90 ? -3.660 1.940 -22.366 1.00 86.88 90 THR A N 1
ATOM 685 C CA . THR A 1 90 ? -2.804 1.718 -23.530 1.00 86.88 90 THR A CA 1
ATOM 686 C C . THR A 1 90 ? -1.391 1.423 -23.061 1.00 86.88 90 THR A C 1
ATOM 688 O O . THR A 1 90 ? -1.015 1.800 -21.949 1.00 86.88 90 THR A O 1
ATOM 691 N N . THR A 1 91 ? -0.568 0.880 -23.952 1.00 89.50 91 THR A N 1
ATOM 692 C CA . THR A 1 91 ? 0.874 0.736 -23.735 1.00 89.50 91 THR A CA 1
ATOM 693 C C . THR A 1 91 ? 1.542 2.048 -23.298 1.00 89.50 91 THR A C 1
ATOM 695 O O . THR A 1 91 ? 2.450 2.046 -22.471 1.00 89.50 91 THR A O 1
ATOM 698 N N . GLY A 1 92 ? 1.068 3.194 -23.811 1.00 91.50 92 GLY A N 1
ATOM 699 C CA . GLY A 1 92 ? 1.541 4.518 -23.397 1.00 91.50 92 GLY A CA 1
ATOM 700 C C . GLY A 1 92 ? 1.230 4.824 -21.930 1.00 91.50 92 GLY A C 1
ATOM 701 O O . GLY A 1 92 ? 2.127 5.237 -21.200 1.00 91.50 92 GLY A O 1
ATOM 702 N N . SER A 1 93 ? 0.001 4.544 -21.485 1.00 91.25 93 SER A N 1
ATOM 703 C CA . SER A 1 93 ? -0.402 4.679 -20.078 1.00 91.25 93 SER A CA 1
ATOM 704 C C . SER A 1 93 ? 0.444 3.774 -19.171 1.00 91.25 93 SER A C 1
ATOM 706 O O . SER A 1 93 ? 0.942 4.214 -18.137 1.00 91.25 93 SER A O 1
ATOM 708 N N . GLY A 1 94 ? 0.691 2.526 -19.588 1.00 92.88 94 GLY A N 1
ATOM 709 C CA . GLY A 1 94 ? 1.544 1.601 -18.835 1.00 92.88 94 GLY A CA 1
ATOM 710 C C . GLY A 1 94 ? 2.980 2.099 -18.693 1.00 92.88 94 GLY A C 1
ATOM 711 O O . GLY A 1 94 ? 3.539 2.057 -17.597 1.00 92.88 94 GLY A O 1
ATOM 712 N N . ASN A 1 95 ? 3.558 2.653 -19.763 1.00 94.56 95 ASN A N 1
ATOM 713 C CA 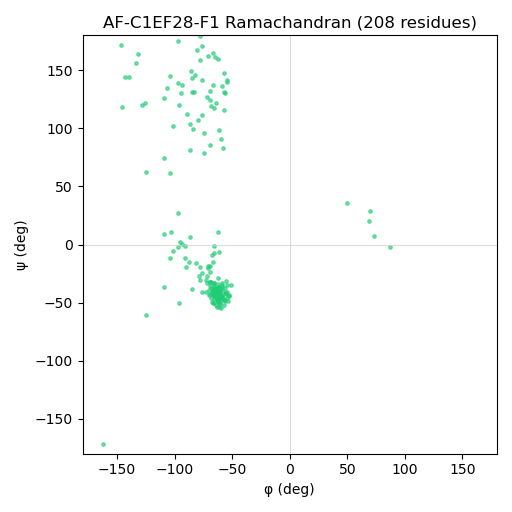. ASN A 1 95 ? 4.878 3.283 -19.716 1.00 94.56 95 ASN A CA 1
ATOM 714 C C . ASN A 1 95 ? 4.913 4.465 -18.733 1.00 94.56 95 ASN A C 1
ATOM 716 O O . ASN A 1 95 ? 5.838 4.566 -17.926 1.00 94.56 95 ASN A O 1
ATOM 720 N N . GLU A 1 96 ? 3.908 5.345 -18.766 1.00 94.88 96 GLU A N 1
ATOM 721 C CA . GLU A 1 96 ? 3.805 6.483 -17.841 1.00 94.88 96 GLU A CA 1
ATOM 722 C C . GLU A 1 96 ? 3.770 6.035 -16.378 1.00 94.88 96 GLU A C 1
ATOM 724 O O . GLU A 1 96 ? 4.512 6.578 -15.551 1.00 94.88 96 GLU A O 1
ATOM 729 N N . VAL A 1 97 ? 2.981 5.003 -16.063 1.00 95.94 97 VAL A N 1
ATOM 730 C CA . VAL A 1 97 ? 2.948 4.427 -14.716 1.00 95.94 97 VAL A CA 1
ATOM 731 C C . VAL A 1 97 ? 4.311 3.851 -14.342 1.00 95.94 97 VAL A C 1
ATOM 733 O O . VAL A 1 97 ? 4.843 4.200 -13.286 1.00 95.94 97 VAL A O 1
ATOM 736 N N . VAL A 1 98 ? 4.941 3.043 -15.201 1.00 95.88 98 VAL A N 1
ATOM 737 C CA . VAL A 1 98 ? 6.266 2.469 -14.910 1.00 95.88 98 VAL A CA 1
ATOM 738 C C . VAL A 1 98 ? 7.301 3.561 -14.618 1.00 95.88 98 VAL A C 1
ATOM 740 O O . VAL A 1 98 ? 7.999 3.494 -13.600 1.00 95.88 98 VAL A O 1
ATOM 743 N N . PHE A 1 99 ? 7.370 4.601 -15.452 1.00 95.88 99 PHE A N 1
ATOM 744 C CA . PHE A 1 99 ? 8.288 5.724 -15.250 1.00 95.88 99 PHE A CA 1
ATOM 745 C C . PHE A 1 99 ? 7.957 6.542 -13.994 1.00 95.88 99 PHE A C 1
ATOM 747 O O . PHE A 1 99 ? 8.857 7.062 -13.324 1.00 95.88 99 PHE A O 1
ATOM 754 N N . GLY A 1 100 ? 6.675 6.647 -13.645 1.00 96.56 100 GLY A N 1
ATOM 755 C CA . GLY A 1 100 ? 6.195 7.431 -12.514 1.00 96.56 100 GLY A CA 1
ATOM 756 C C . GLY A 1 100 ? 6.365 6.767 -11.146 1.00 96.56 100 GLY A C 1
ATOM 757 O O . GLY A 1 100 ? 6.541 7.486 -10.156 1.00 96.56 100 GLY A O 1
ATOM 758 N N . ILE A 1 101 ? 6.393 5.427 -11.061 1.00 97.38 101 ILE A N 1
ATOM 759 C CA . ILE A 1 101 ? 6.445 4.692 -9.779 1.00 97.38 101 ILE A CA 1
ATOM 760 C C . ILE A 1 101 ? 7.595 5.179 -8.891 1.00 97.38 101 ILE A C 1
ATOM 762 O O . ILE A 1 101 ? 7.405 5.396 -7.694 1.00 97.38 101 ILE A O 1
ATOM 766 N N . GLU A 1 102 ? 8.798 5.391 -9.434 1.00 95.81 102 GLU A N 1
ATOM 767 C CA . GLU A 1 102 ? 9.917 5.870 -8.613 1.00 95.81 102 GLU A CA 1
ATOM 768 C C . GLU A 1 102 ? 9.644 7.269 -8.028 1.00 95.81 102 GLU A C 1
ATOM 770 O O . GLU A 1 102 ? 10.005 7.548 -6.876 1.00 95.81 102 GLU A O 1
ATOM 775 N N . GLY A 1 103 ? 9.009 8.149 -8.805 1.00 96.94 103 GLY A N 1
ATOM 776 C CA . GLY A 1 103 ? 8.585 9.477 -8.369 1.00 96.94 103 GLY A CA 1
ATOM 777 C C . GLY A 1 103 ? 7.554 9.404 -7.245 1.00 96.94 103 GLY A C 1
ATOM 778 O O . GLY A 1 103 ? 7.736 10.046 -6.206 1.00 96.94 103 GLY A O 1
ATOM 779 N N . GLU A 1 104 ? 6.533 8.566 -7.401 1.00 98.00 104 GLU A N 1
ATOM 780 C CA . GLU A 1 104 ? 5.499 8.366 -6.383 1.00 98.00 104 GLU A CA 1
ATOM 781 C C . GLU A 1 104 ? 6.050 7.721 -5.112 1.00 98.00 104 GLU A C 1
ATOM 783 O O . GLU A 1 104 ? 5.770 8.186 -4.008 1.00 98.00 104 GLU A O 1
ATOM 788 N N . VAL A 1 105 ? 6.960 6.751 -5.225 1.00 98.12 105 VAL A N 1
ATOM 789 C CA . VAL A 1 105 ? 7.653 6.182 -4.061 1.00 98.12 105 VAL A CA 1
ATOM 790 C C . VAL A 1 105 ? 8.471 7.249 -3.327 1.00 98.12 105 VAL A C 1
ATOM 792 O O . VAL A 1 105 ? 8.459 7.298 -2.092 1.00 98.12 105 VAL A O 1
ATOM 795 N N . LYS A 1 106 ? 9.164 8.146 -4.043 1.00 97.56 106 LYS A N 1
ATOM 796 C CA . LYS A 1 106 ? 9.883 9.278 -3.423 1.00 97.56 106 LYS A CA 1
ATOM 797 C C . LYS A 1 106 ?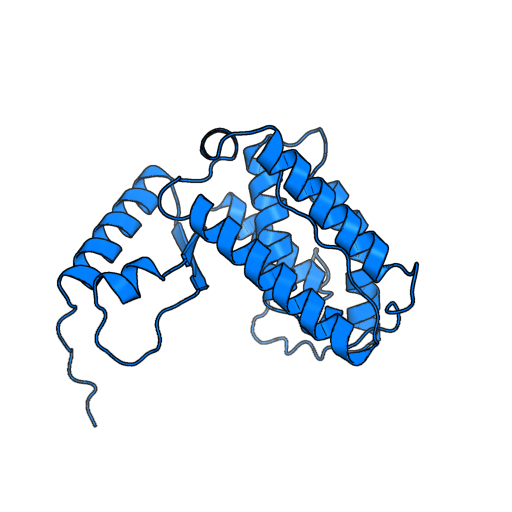 8.927 10.239 -2.712 1.00 97.56 106 LYS A C 1
ATOM 799 O O . LYS A 1 106 ? 9.244 10.687 -1.609 1.00 97.56 106 LYS A O 1
ATOM 804 N N . LYS A 1 107 ? 7.765 10.543 -3.301 1.00 97.44 107 LYS A N 1
ATOM 805 C CA . LYS A 1 107 ? 6.729 11.385 -2.677 1.00 97.44 107 LYS A CA 1
ATOM 806 C C . LYS A 1 107 ? 6.127 10.715 -1.438 1.00 97.44 107 LYS A C 1
ATOM 808 O O . LYS A 1 107 ? 5.978 11.379 -0.411 1.00 97.44 107 LYS A O 1
ATOM 813 N N . ALA A 1 108 ? 5.838 9.417 -1.508 1.00 97.50 108 ALA A N 1
ATOM 814 C CA . ALA A 1 108 ? 5.286 8.620 -0.416 1.00 97.50 108 ALA A CA 1
ATOM 815 C C . ALA A 1 108 ? 6.265 8.481 0.757 1.00 97.50 108 ALA A C 1
ATOM 817 O O . ALA A 1 108 ? 5.855 8.473 1.910 1.00 97.50 108 ALA A O 1
ATOM 818 N N . THR A 1 109 ? 7.571 8.441 0.485 1.00 96.69 109 THR A N 1
ATOM 819 C CA . THR A 1 109 ? 8.613 8.245 1.509 1.00 96.69 109 THR A CA 1
ATOM 820 C C . THR A 1 109 ? 9.362 9.522 1.902 1.00 96.69 109 THR A C 1
ATOM 822 O O . THR A 1 109 ? 10.368 9.460 2.617 1.00 96.69 109 THR A O 1
ATOM 825 N N . ALA A 1 110 ? 8.875 10.693 1.481 1.00 97.25 110 ALA A N 1
ATOM 826 C CA . ALA A 1 110 ? 9.540 11.973 1.700 1.00 97.25 110 ALA A CA 1
ATOM 827 C C . ALA A 1 110 ? 9.865 12.227 3.186 1.00 97.25 110 ALA A C 1
ATOM 829 O O . ALA A 1 110 ? 9.063 11.957 4.081 1.00 97.25 110 ALA A O 1
ATOM 830 N N . SER A 1 111 ? 11.042 12.794 3.466 1.00 94.56 111 SER A N 1
ATOM 831 C CA . SER A 1 111 ? 11.559 12.973 4.835 1.00 94.56 111 SER A CA 1
ATOM 832 C C . SER A 1 111 ? 10.645 13.802 5.741 1.00 94.56 111 SER A C 1
ATOM 834 O O . SER A 1 111 ? 10.565 13.510 6.930 1.00 94.56 111 SER A O 1
ATOM 836 N N . LYS A 1 112 ? 9.930 14.779 5.169 1.00 96.31 112 LYS A N 1
ATOM 837 C CA . LYS A 1 112 ? 8.970 15.653 5.863 1.00 96.31 112 LYS A CA 1
ATOM 838 C C . LYS A 1 112 ? 7.721 14.938 6.391 1.00 96.31 112 LYS A C 1
ATOM 840 O O . LYS A 1 112 ? 6.992 15.527 7.178 1.00 96.31 112 LYS A O 1
ATOM 845 N N . LEU A 1 113 ? 7.451 13.717 5.928 1.00 97.19 113 LEU A N 1
ATOM 846 C CA . LEU A 1 113 ? 6.274 12.951 6.322 1.00 97.19 113 LEU A CA 1
ATOM 847 C C . LEU A 1 113 ? 6.524 12.179 7.618 1.00 97.19 113 LEU A C 1
ATOM 849 O O . LEU A 1 113 ? 7.611 11.622 7.839 1.00 97.19 113 LEU A O 1
ATOM 853 N N . THR A 1 114 ? 5.486 12.098 8.446 1.00 97.81 114 THR A N 1
ATOM 854 C CA . THR A 1 114 ? 5.458 11.219 9.618 1.00 97.81 114 THR A CA 1
ATOM 855 C C . THR A 1 114 ? 5.463 9.749 9.189 1.00 97.81 114 THR A C 1
ATOM 857 O O . THR A 1 114 ? 5.240 9.423 8.021 1.00 97.81 114 THR A O 1
ATOM 860 N N . LYS A 1 115 ? 5.747 8.832 10.121 1.00 97.56 115 LYS A N 1
ATOM 861 C CA . LYS A 1 115 ? 5.728 7.392 9.821 1.00 97.56 115 LYS A CA 1
ATOM 862 C C . LYS A 1 115 ? 4.342 6.915 9.341 1.00 97.56 115 LYS A C 1
ATOM 864 O O . LYS A 1 115 ? 4.326 6.275 8.291 1.00 97.56 115 LYS A O 1
ATOM 869 N N . PRO A 1 116 ? 3.211 7.297 9.979 1.00 97.75 116 PRO A N 1
ATOM 870 C CA . PRO A 1 116 ? 1.885 6.952 9.464 1.00 97.75 116 PRO A CA 1
ATOM 871 C C . PRO A 1 116 ? 1.617 7.515 8.069 1.00 97.75 116 PRO A C 1
ATOM 873 O O . PRO A 1 116 ? 1.231 6.778 7.177 1.00 97.75 116 PRO A O 1
ATOM 876 N N . GLN A 1 117 ? 1.971 8.779 7.812 1.00 98.25 117 GLN A N 1
ATOM 877 C CA . GLN A 1 117 ? 1.795 9.370 6.479 1.00 98.25 117 GLN A CA 1
ATOM 878 C C . GLN A 1 117 ? 2.593 8.640 5.391 1.00 98.25 117 GLN A C 1
ATOM 880 O O . GLN A 1 117 ? 2.132 8.530 4.256 1.00 98.25 117 GLN A O 1
ATOM 885 N N . LYS A 1 118 ? 3.804 8.163 5.713 1.00 98.50 118 LYS A N 1
ATOM 886 C CA . LYS A 1 118 ? 4.601 7.347 4.785 1.00 98.50 118 LYS A CA 1
ATOM 887 C C . LYS A 1 118 ? 3.940 6.002 4.528 1.00 98.50 118 LYS A C 1
ATOM 889 O O . LYS A 1 118 ? 3.902 5.563 3.384 1.00 98.50 118 LYS A O 1
ATOM 894 N N . PHE A 1 119 ? 3.432 5.372 5.584 1.00 98.44 119 PHE A N 1
ATOM 895 C CA . PHE A 1 119 ? 2.703 4.118 5.492 1.00 98.44 119 PHE A CA 1
ATOM 896 C C . PHE A 1 119 ? 1.448 4.258 4.641 1.00 98.44 119 PHE A C 1
ATOM 898 O O . PHE A 1 119 ? 1.327 3.536 3.662 1.00 98.44 119 PHE A O 1
ATOM 905 N N . ASP A 1 120 ? 0.576 5.219 4.939 1.00 98.38 120 ASP A N 1
ATOM 906 C CA . ASP A 1 120 ? -0.693 5.402 4.232 1.00 98.38 120 ASP A CA 1
ATOM 907 C C . ASP A 1 120 ? -0.467 5.633 2.736 1.00 98.38 120 ASP A C 1
ATOM 909 O O . ASP A 1 120 ? -1.065 4.954 1.904 1.00 98.38 120 ASP A O 1
ATOM 913 N N . ARG A 1 121 ? 0.479 6.508 2.374 1.00 98.50 121 ARG A N 1
ATOM 914 C CA . ARG A 1 121 ? 0.807 6.780 0.967 1.00 98.50 121 ARG A CA 1
ATOM 915 C C . ARG A 1 121 ? 1.396 5.573 0.251 1.00 98.50 121 ARG A C 1
ATOM 917 O O . ARG A 1 121 ? 1.018 5.298 -0.881 1.00 98.50 121 ARG A O 1
ATOM 924 N N . LEU A 1 122 ? 2.324 4.857 0.886 1.00 98.38 122 LEU A N 1
ATOM 925 C CA . LEU A 1 122 ? 2.956 3.689 0.272 1.00 98.38 122 LEU A CA 1
ATOM 926 C C . LEU A 1 122 ? 1.966 2.519 0.146 1.00 98.38 122 LEU A C 1
ATOM 928 O O . LEU A 1 122 ? 1.951 1.831 -0.875 1.00 98.38 122 LEU A O 1
ATOM 932 N N . CYS A 1 123 ? 1.122 2.333 1.164 1.00 98.50 123 CYS A N 1
ATOM 933 C CA . CYS A 1 123 ? 0.042 1.353 1.216 1.00 98.50 123 CYS A CA 1
ATOM 934 C C . CYS A 1 123 ? -0.956 1.580 0.085 1.00 98.50 123 CYS A C 1
ATOM 936 O O . CYS A 1 123 ? -1.176 0.681 -0.723 1.00 98.50 123 CYS A O 1
ATOM 938 N N . MET A 1 124 ? -1.491 2.796 -0.027 1.00 98.50 124 MET A N 1
ATOM 939 C CA . MET A 1 124 ? -2.508 3.110 -1.029 1.00 98.50 124 MET A CA 1
ATOM 940 C C . MET A 1 124 ? -1.947 3.158 -2.452 1.00 98.50 124 MET A C 1
ATOM 942 O O . MET A 1 124 ? -2.620 2.699 -3.368 1.00 98.50 124 MET A O 1
ATOM 946 N N . LEU A 1 125 ? -0.691 3.590 -2.642 1.00 98.62 125 LEU A N 1
ATOM 947 C CA . LEU A 1 125 ? 0.007 3.450 -3.927 1.00 98.62 125 LEU A CA 1
ATOM 948 C C . LEU A 1 125 ? 0.099 1.982 -4.358 1.00 98.62 125 LEU A C 1
ATOM 950 O O . LEU A 1 125 ? -0.218 1.645 -5.492 1.00 98.62 125 LEU A O 1
ATOM 954 N N . THR A 1 126 ? 0.518 1.102 -3.446 1.00 98.62 126 THR A N 1
ATOM 955 C CA . THR A 1 126 ? 0.655 -0.333 -3.743 1.00 98.62 126 THR A CA 1
ATOM 956 C C . THR A 1 126 ? -0.705 -0.974 -4.008 1.00 98.62 126 THR A C 1
ATOM 958 O O . THR A 1 126 ? -0.827 -1.792 -4.913 1.00 98.62 126 THR A O 1
ATOM 961 N N . TYR A 1 127 ? -1.732 -0.579 -3.251 1.00 98.50 127 TYR A N 1
ATOM 962 C CA . TYR A 1 127 ? -3.102 -1.029 -3.471 1.00 98.50 127 TYR A CA 1
ATOM 963 C C . TYR A 1 127 ? -3.611 -0.620 -4.858 1.00 98.50 127 TYR A C 1
ATOM 965 O O . TYR A 1 127 ? -4.061 -1.486 -5.597 1.00 98.50 127 TYR A O 1
ATOM 973 N N . ALA A 1 128 ? -3.477 0.651 -5.252 1.00 97.50 128 ALA A N 1
ATOM 974 C CA . ALA A 1 128 ? -3.910 1.116 -6.573 1.00 97.50 128 ALA A CA 1
ATOM 975 C C . ALA A 1 128 ? -3.163 0.404 -7.715 1.00 97.50 128 ALA A C 1
ATOM 977 O O . ALA A 1 128 ? -3.794 -0.067 -8.655 1.00 97.50 128 ALA A O 1
ATOM 978 N N . LEU A 1 129 ? -1.839 0.238 -7.593 1.00 97.62 129 LEU A N 1
ATOM 979 C CA . LEU A 1 129 ? -1.038 -0.508 -8.571 1.00 97.62 129 LEU A CA 1
ATOM 980 C C . LEU A 1 129 ? -1.441 -1.989 -8.668 1.00 97.62 129 LEU A C 1
ATOM 982 O O . LEU A 1 129 ? -1.241 -2.589 -9.719 1.00 97.62 129 LEU A O 1
ATOM 986 N N . LEU A 1 130 ? -1.952 -2.591 -7.588 1.00 96.94 130 LEU A N 1
ATOM 987 C CA . LEU A 1 130 ? -2.489 -3.954 -7.624 1.00 96.94 130 LEU A CA 1
ATOM 988 C C . LEU A 1 130 ? -3.869 -4.008 -8.287 1.00 96.94 130 LEU A C 1
ATOM 990 O O . LEU A 1 130 ? -4.153 -4.963 -8.998 1.00 96.94 130 LEU A O 1
ATOM 994 N N . GLN A 1 131 ? -4.741 -3.037 -8.000 1.00 94.75 131 GLN A N 1
ATOM 995 C CA . GLN A 1 131 ? -6.106 -3.029 -8.537 1.00 94.75 131 GLN A CA 1
ATOM 996 C C . GLN A 1 131 ? -6.128 -2.781 -10.047 1.00 94.75 131 GLN A C 1
ATOM 998 O O . GLN A 1 131 ? -6.922 -3.399 -10.746 1.00 94.75 131 GLN A O 1
ATOM 1003 N N . GLU A 1 132 ? -5.237 -1.926 -10.541 1.00 92.69 132 GLU A N 1
ATOM 1004 C CA . GLU A 1 132 ? -5.095 -1.618 -11.964 1.00 92.69 132 GLU A CA 1
ATOM 1005 C C . GLU A 1 132 ? -3.859 -2.318 -12.541 1.00 92.69 132 GLU A C 1
ATOM 1007 O O . GLU A 1 132 ? -2.921 -1.671 -12.986 1.00 92.69 132 GLU A O 1
ATOM 1012 N N . ASP A 1 133 ? -3.808 -3.651 -12.520 1.00 92.62 133 ASP A N 1
ATOM 1013 C CA . ASP A 1 133 ? -2.597 -4.411 -12.875 1.00 92.62 133 ASP A CA 1
ATOM 1014 C C . ASP A 1 133 ? -2.180 -4.318 -14.358 1.00 92.62 133 ASP A C 1
ATOM 1016 O O . ASP A 1 133 ? -1.074 -4.740 -14.711 1.00 92.62 133 ASP A O 1
ATOM 1020 N N . THR A 1 134 ? -3.014 -3.729 -15.222 1.00 91.69 134 THR A N 1
ATOM 1021 C CA . THR A 1 134 ? -2.765 -3.598 -16.668 1.00 91.69 134 THR A CA 1
ATOM 1022 C C . THR A 1 134 ? -1.423 -2.927 -16.971 1.00 91.69 134 THR A C 1
ATOM 1024 O O . THR A 1 134 ? -0.736 -3.366 -17.894 1.00 91.69 134 THR A O 1
ATOM 1027 N N . TRP A 1 135 ? -0.978 -1.953 -16.160 1.00 92.94 135 TRP A N 1
ATOM 1028 C CA . TRP A 1 135 ? 0.336 -1.307 -16.333 1.00 92.94 135 TRP A CA 1
ATOM 1029 C C . TRP A 1 135 ? 1.492 -2.303 -16.341 1.00 92.94 135 TRP A C 1
ATOM 1031 O O . TRP A 1 135 ? 2.499 -2.070 -17.002 1.00 92.94 135 TRP A O 1
ATOM 1041 N N . SER A 1 136 ? 1.366 -3.409 -15.604 1.00 92.12 136 SER A N 1
ATOM 1042 C CA . SER A 1 136 ? 2.426 -4.408 -15.471 1.00 92.12 136 SER A CA 1
ATOM 1043 C C . SER A 1 136 ? 2.535 -5.319 -16.696 1.00 92.12 136 SER A C 1
ATOM 1045 O O . SER A 1 136 ? 3.586 -5.921 -16.910 1.00 92.12 136 SER A O 1
ATOM 1047 N N . ARG A 1 137 ? 1.475 -5.391 -17.512 1.00 90.50 137 ARG A N 1
ATOM 1048 C CA . ARG A 1 137 ? 1.361 -6.285 -18.675 1.00 90.50 137 ARG A CA 1
ATOM 1049 C C . ARG A 1 137 ? 1.420 -5.542 -20.005 1.00 90.50 137 ARG A C 1
ATOM 1051 O O . ARG A 1 137 ? 1.984 -6.059 -20.962 1.00 90.50 137 ARG A O 1
ATOM 1058 N N . ASP A 1 138 ? 0.837 -4.348 -20.068 1.00 90.31 138 ASP A N 1
ATOM 1059 C CA . ASP A 1 138 ? 0.761 -3.518 -21.272 1.00 90.31 138 ASP A CA 1
ATOM 1060 C C . ASP A 1 138 ? 1.672 -2.291 -21.131 1.00 90.31 138 ASP A C 1
ATOM 1062 O O . ASP A 1 138 ? 1.229 -1.174 -20.872 1.00 90.31 138 ASP A O 1
ATOM 1066 N N . ASN A 1 139 ? 2.979 -2.529 -21.244 1.00 90.56 139 ASN A N 1
ATOM 1067 C CA . ASN A 1 139 ? 4.036 -1.518 -21.295 1.00 90.56 139 ASN A CA 1
ATOM 1068 C C . ASN A 1 139 ? 5.180 -2.009 -22.212 1.00 90.56 139 ASN A C 1
ATOM 1070 O O . ASN A 1 139 ? 5.195 -3.163 -22.635 1.00 90.56 139 ASN A O 1
ATOM 1074 N N . GLU A 1 140 ? 6.154 -1.153 -22.516 1.00 91.62 140 GLU A N 1
ATOM 1075 C CA . GLU A 1 140 ? 7.374 -1.460 -23.290 1.00 91.62 140 GLU A CA 1
ATOM 1076 C C . GLU A 1 140 ? 8.649 -1.454 -22.421 1.00 91.62 140 GLU A C 1
ATOM 1078 O O . GLU A 1 140 ? 9.759 -1.550 -22.937 1.00 91.62 140 GLU A O 1
ATOM 1083 N N . CYS A 1 141 ? 8.507 -1.362 -21.098 1.00 89.62 141 CYS A N 1
ATOM 1084 C CA . CYS A 1 141 ? 9.592 -1.214 -20.122 1.00 89.62 141 CYS A CA 1
ATOM 1085 C C . CYS A 1 141 ? 10.015 -2.548 -19.475 1.00 89.62 141 CYS A C 1
ATOM 1087 O O . CYS A 1 141 ? 10.456 -2.580 -18.321 1.00 89.62 141 CYS A O 1
ATOM 1089 N N . TRP A 1 142 ? 9.817 -3.664 -20.178 1.00 81.81 142 TRP A N 1
ATOM 1090 C CA . TRP A 1 142 ? 9.898 -5.019 -19.626 1.00 81.81 142 TRP A CA 1
ATOM 1091 C C . TRP A 1 142 ? 11.252 -5.715 -19.799 1.00 81.81 142 TRP A C 1
ATOM 1093 O O . TRP A 1 142 ? 11.364 -6.866 -19.383 1.00 81.81 142 TRP A O 1
ATOM 1103 N N . GLY A 1 143 ? 12.274 -5.082 -20.380 1.00 82.38 143 GLY A N 1
ATOM 1104 C CA . GLY A 1 143 ? 13.595 -5.684 -20.561 1.00 82.38 143 GLY A CA 1
ATOM 1105 C C . GLY A 1 143 ? 14.392 -5.856 -19.262 1.00 82.38 143 GLY A C 1
ATOM 1106 O O . GLY A 1 143 ? 14.108 -5.272 -18.212 1.00 82.38 143 GLY A O 1
ATOM 1107 N N . ASP A 1 144 ? 15.414 -6.714 -19.311 1.00 80.00 144 ASP A N 1
ATOM 1108 C CA . ASP A 1 144 ? 16.311 -6.912 -18.171 1.00 80.00 144 ASP A CA 1
ATOM 1109 C C . ASP A 1 144 ? 17.175 -5.663 -17.948 1.00 80.00 144 ASP A C 1
ATOM 1111 O O . ASP A 1 144 ? 17.895 -5.224 -18.843 1.00 80.00 144 ASP A O 1
ATOM 1115 N N . GLY A 1 145 ? 17.119 -5.107 -16.739 1.00 82.19 145 GLY A N 1
ATOM 1116 C CA . GLY A 1 145 ? 17.747 -3.833 -16.394 1.00 82.19 145 GLY A CA 1
ATOM 1117 C C . GLY A 1 145 ? 16.894 -2.588 -16.657 1.00 82.19 145 GLY A C 1
ATOM 1118 O O . GLY A 1 145 ? 17.343 -1.501 -16.286 1.00 82.19 145 GLY A O 1
ATOM 1119 N N . ASP A 1 146 ? 15.690 -2.733 -17.215 1.00 87.38 146 ASP A N 1
ATOM 1120 C CA . ASP A 1 146 ? 14.828 -1.602 -17.575 1.00 87.38 146 ASP A CA 1
ATOM 1121 C C . ASP A 1 146 ? 14.093 -0.995 -16.364 1.00 87.38 146 ASP A C 1
ATOM 1123 O O . ASP A 1 146 ? 14.209 -1.416 -15.199 1.00 87.38 146 ASP A O 1
ATOM 1127 N N . GLU A 1 147 ? 13.313 0.044 -16.645 1.00 92.38 147 GLU A N 1
ATOM 1128 C CA . GLU A 1 147 ? 12.626 0.879 -15.673 1.00 92.38 147 GLU A CA 1
ATOM 1129 C C . GLU A 1 147 ? 11.658 0.089 -14.788 1.00 92.38 147 GLU A C 1
ATOM 1131 O O . GLU A 1 147 ? 11.591 0.364 -13.587 1.00 92.38 147 GLU A O 1
ATOM 1136 N N . MET A 1 148 ? 10.987 -0.947 -15.309 1.00 92.62 148 MET A N 1
ATOM 1137 C CA . MET A 1 148 ? 10.059 -1.759 -14.514 1.00 92.62 148 MET A CA 1
ATOM 1138 C C . MET A 1 148 ? 10.772 -2.506 -13.378 1.00 92.62 148 MET A C 1
ATOM 1140 O O . MET A 1 148 ? 10.299 -2.512 -12.236 1.00 92.62 148 MET A O 1
ATOM 1144 N N . GLN A 1 149 ? 11.953 -3.080 -13.636 1.00 93.69 149 GLN A N 1
ATOM 1145 C CA . GLN A 1 149 ? 12.742 -3.728 -12.584 1.00 93.69 149 GLN A CA 1
ATOM 1146 C C . GLN A 1 149 ? 13.222 -2.718 -11.534 1.00 93.69 149 GLN A C 1
ATOM 1148 O O . GLN A 1 149 ? 13.188 -3.011 -10.332 1.00 93.69 149 GLN A O 1
ATOM 1153 N N . SER A 1 150 ? 13.667 -1.536 -11.973 1.00 93.25 150 SER A N 1
ATOM 1154 C CA . SER A 1 150 ? 14.110 -0.461 -11.076 1.00 93.25 150 SER A CA 1
ATOM 1155 C C . SER A 1 150 ? 12.969 0.026 -10.176 1.00 93.25 150 SER A C 1
ATOM 1157 O O . SER A 1 150 ? 13.127 0.089 -8.950 1.00 93.25 150 SER A O 1
ATOM 1159 N N . ALA A 1 151 ? 11.798 0.280 -10.765 1.00 94.19 151 ALA A N 1
ATOM 1160 C CA . ALA A 1 151 ? 10.580 0.689 -10.078 1.00 94.19 151 ALA A CA 1
ATOM 1161 C C . ALA A 1 151 ? 10.166 -0.332 -9.005 1.00 94.19 151 ALA A C 1
ATOM 1163 O O . ALA A 1 151 ? 10.039 0.020 -7.826 1.00 94.19 151 ALA A O 1
ATOM 1164 N N . CYS A 1 152 ? 10.074 -1.616 -9.373 1.00 96.12 152 CYS A N 1
ATOM 1165 C CA . CYS A 1 152 ? 9.732 -2.699 -8.446 1.00 96.12 152 CYS A CA 1
ATOM 1166 C C . CYS A 1 152 ? 10.745 -2.813 -7.299 1.00 96.12 152 CYS A C 1
ATOM 1168 O O . CYS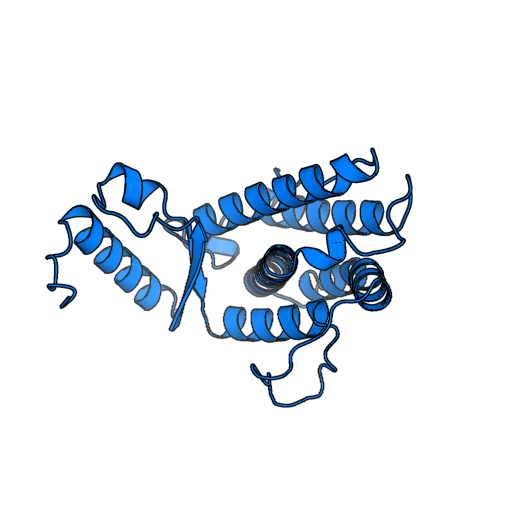 A 1 152 ? 10.368 -2.887 -6.124 1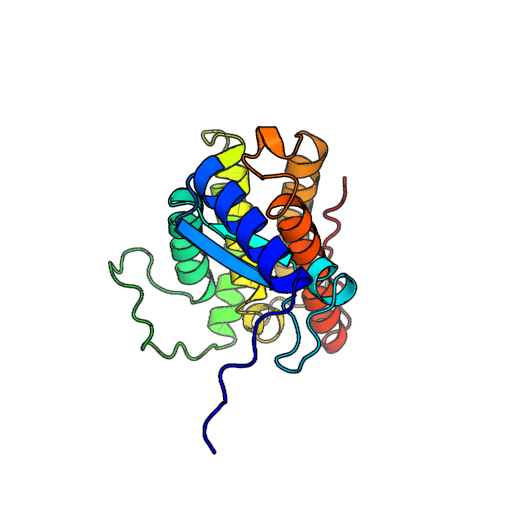.00 96.12 152 CYS A O 1
ATOM 1170 N N . LYS A 1 153 ? 12.046 -2.741 -7.612 1.00 96.12 153 LYS A N 1
ATOM 1171 C CA . LYS A 1 153 ? 13.120 -2.781 -6.610 1.00 96.12 153 LYS A CA 1
ATOM 1172 C C . LYS A 1 153 ? 13.018 -1.619 -5.626 1.00 96.12 153 LYS A C 1
ATOM 1174 O O . LYS A 1 153 ? 13.260 -1.803 -4.431 1.00 96.12 153 LYS A O 1
ATOM 1179 N N . LYS A 1 154 ? 12.686 -0.420 -6.112 1.00 96.50 154 LYS A N 1
ATOM 1180 C CA . LYS A 1 154 ? 12.548 0.779 -5.282 1.00 96.50 154 LYS A CA 1
ATOM 1181 C C . LYS A 1 154 ? 11.348 0.678 -4.349 1.00 96.50 154 LYS A C 1
ATOM 1183 O O . LYS A 1 154 ? 11.498 0.962 -3.160 1.00 96.50 154 LYS A O 1
ATOM 1188 N N . LEU A 1 155 ? 10.195 0.251 -4.864 1.00 97.94 155 LEU A N 1
ATOM 1189 C CA . LEU A 1 155 ? 8.990 0.044 -4.064 1.00 97.94 155 LEU A CA 1
ATOM 1190 C C . LEU A 1 155 ? 9.242 -1.010 -2.972 1.00 97.94 155 LEU A C 1
ATOM 1192 O O . LEU A 1 155 ? 8.985 -0.755 -1.795 1.00 97.94 155 LEU A O 1
ATOM 1196 N N . ALA A 1 156 ? 9.868 -2.136 -3.328 1.00 98.12 156 ALA A N 1
ATOM 1197 C CA . ALA A 1 156 ? 10.223 -3.193 -2.383 1.00 98.12 156 ALA A CA 1
ATOM 1198 C C . ALA A 1 156 ? 11.191 -2.726 -1.289 1.00 98.12 156 ALA A C 1
ATOM 1200 O O . ALA A 1 156 ? 10.996 -3.031 -0.114 1.00 98.12 156 ALA A O 1
ATOM 1201 N N . ALA A 1 157 ? 12.230 -1.967 -1.654 1.00 98.00 157 ALA A N 1
ATOM 1202 C CA . ALA A 1 157 ? 13.192 -1.434 -0.693 1.00 98.00 157 ALA A CA 1
ATOM 1203 C C . ALA A 1 157 ? 12.536 -0.455 0.294 1.00 98.00 157 ALA A C 1
ATOM 1205 O O . ALA A 1 157 ? 12.874 -0.463 1.479 1.00 98.00 157 ALA A O 1
ATOM 1206 N N . SER A 1 158 ? 11.589 0.361 -0.179 1.00 97.94 158 SER A N 1
ATOM 1207 C CA . SER A 1 158 ? 10.814 1.269 0.670 1.00 97.94 158 SER A CA 1
ATOM 1208 C C . SER A 1 158 ? 9.950 0.510 1.674 1.00 97.94 158 SER A C 1
ATOM 1210 O O . SER A 1 158 ? 9.987 0.843 2.857 1.00 97.94 158 SER A O 1
ATOM 1212 N N . TRP A 1 159 ? 9.255 -0.548 1.243 1.00 98.31 159 TRP A N 1
ATOM 1213 C CA . TRP A 1 159 ? 8.496 -1.424 2.142 1.00 98.31 159 TRP A CA 1
ATOM 1214 C C . TRP A 1 159 ? 9.382 -2.140 3.154 1.00 98.31 159 TRP A C 1
ATOM 1216 O O . TRP A 1 159 ? 9.125 -2.062 4.353 1.00 98.31 159 TRP A O 1
ATOM 1226 N N . LYS A 1 160 ? 10.471 -2.762 2.691 1.00 98.06 160 LYS A N 1
ATOM 1227 C CA . LYS A 1 160 ? 11.433 -3.462 3.551 1.00 98.06 160 LYS A CA 1
ATOM 1228 C C . LYS A 1 160 ? 11.981 -2.548 4.641 1.00 98.06 160 LYS A C 1
ATOM 1230 O O . LYS A 1 160 ? 12.083 -2.956 5.794 1.00 98.06 160 LYS A O 1
ATOM 1235 N N . LYS A 1 161 ? 12.307 -1.303 4.288 1.00 96.88 161 LYS A N 1
ATOM 1236 C CA . LYS A 1 161 ? 12.754 -0.300 5.254 1.00 96.88 161 LYS A CA 1
ATOM 1237 C C . LYS A 1 161 ? 11.638 0.082 6.226 1.00 96.88 161 LYS A C 1
ATOM 1239 O O . LYS A 1 161 ? 11.855 0.076 7.432 1.00 96.88 161 LYS A O 1
ATOM 1244 N N . LEU A 1 162 ? 10.456 0.416 5.708 1.00 96.75 162 LEU A N 1
ATOM 1245 C CA . LEU A 1 162 ? 9.350 0.905 6.525 1.00 96.75 162 LEU A CA 1
ATOM 1246 C C . LEU A 1 162 ? 8.875 -0.151 7.534 1.00 96.75 162 LEU A C 1
ATOM 1248 O O . LEU A 1 162 ? 8.697 0.185 8.698 1.00 96.75 162 LEU A O 1
ATOM 1252 N N . LEU A 1 163 ? 8.741 -1.410 7.116 1.00 96.56 163 LEU A N 1
ATOM 1253 C CA . LEU A 1 163 ? 8.333 -2.519 7.984 1.00 96.56 163 LEU A CA 1
ATOM 1254 C C . LEU A 1 163 ? 9.477 -3.033 8.869 1.00 96.56 163 LEU A C 1
ATOM 1256 O O . LEU A 1 163 ? 9.236 -3.512 9.968 1.00 96.56 163 LEU A O 1
ATOM 1260 N N . GLY A 1 164 ? 10.730 -2.944 8.413 1.00 95.50 164 GLY A N 1
ATOM 1261 C CA . GLY A 1 164 ? 11.884 -3.417 9.183 1.00 95.50 164 GLY A CA 1
ATOM 1262 C C . GLY A 1 164 ? 12.292 -2.489 10.330 1.00 95.50 164 GLY A C 1
ATOM 1263 O O . GLY A 1 164 ? 12.909 -2.939 11.291 1.00 95.50 164 GLY A O 1
ATOM 1264 N N . GLU A 1 165 ? 11.965 -1.198 10.237 1.00 94.69 165 GLU A N 1
ATOM 1265 C CA . GLU A 1 165 ? 12.362 -0.180 11.221 1.00 94.69 165 GLU A CA 1
ATOM 1266 C C . GLU A 1 165 ? 11.237 0.209 12.199 1.00 94.69 165 GLU A C 1
ATOM 1268 O O . GLU A 1 165 ? 11.478 1.012 13.103 1.00 94.69 165 GLU A O 1
ATOM 1273 N N . ASN A 1 166 ? 10.007 -0.288 12.017 1.00 95.12 166 ASN A N 1
ATOM 1274 C CA . ASN A 1 166 ? 8.831 0.204 12.741 1.00 95.12 166 ASN A CA 1
ATOM 1275 C C . ASN A 1 166 ? 7.861 -0.926 13.096 1.00 95.12 166 ASN A C 1
ATOM 1277 O O . ASN A 1 166 ? 7.647 -1.831 12.295 1.00 95.12 166 ASN A O 1
ATOM 1281 N N . ALA A 1 167 ? 7.231 -0.833 14.268 1.00 93.81 167 ALA A N 1
ATOM 1282 C CA . ALA A 1 167 ? 6.090 -1.681 14.609 1.00 93.81 167 ALA A CA 1
ATOM 1283 C C . ALA A 1 167 ? 4.809 -1.171 13.923 1.00 93.81 167 ALA A C 1
ATOM 1285 O O . ALA A 1 167 ? 4.714 0.014 13.594 1.00 93.81 167 ALA A O 1
ATOM 1286 N N . ALA A 1 168 ? 3.795 -2.027 13.764 1.00 91.88 168 ALA A N 1
ATOM 1287 C CA . ALA A 1 168 ? 2.512 -1.655 13.155 1.00 91.88 168 ALA A CA 1
ATOM 1288 C C . ALA A 1 168 ? 1.871 -0.420 13.814 1.00 91.88 168 ALA A C 1
ATOM 1290 O O . ALA A 1 168 ? 1.470 0.521 13.124 1.00 91.88 168 ALA A O 1
ATOM 1291 N N . ALA A 1 169 ? 1.890 -0.360 15.149 1.00 92.81 169 ALA A N 1
ATOM 1292 C CA . ALA A 1 169 ? 1.373 0.777 15.907 1.00 92.81 169 ALA A CA 1
ATOM 1293 C C . ALA A 1 169 ? 2.072 2.111 15.560 1.00 92.81 169 ALA A C 1
ATOM 1295 O O . ALA A 1 169 ? 1.406 3.142 15.465 1.00 92.81 169 ALA A O 1
ATOM 1296 N N . ASP A 1 170 ? 3.387 2.105 15.298 1.00 95.69 170 ASP A N 1
ATOM 1297 C CA . ASP A 1 170 ? 4.140 3.310 14.901 1.00 95.69 170 ASP A CA 1
ATOM 1298 C C . ASP A 1 170 ? 3.760 3.809 13.498 1.00 95.69 170 ASP A C 1
ATOM 1300 O O . ASP A 1 170 ? 3.976 4.978 13.160 1.00 95.69 170 ASP A O 1
ATOM 1304 N N . LEU A 1 171 ? 3.236 2.908 12.665 1.00 95.88 171 LEU A N 1
ATOM 1305 C CA . LEU A 1 171 ? 2.783 3.171 11.302 1.00 95.88 171 LEU A CA 1
ATOM 1306 C C . LEU A 1 171 ? 1.297 3.560 11.249 1.00 95.88 171 LEU A C 1
ATOM 1308 O O . LEU A 1 171 ? 0.788 3.840 10.169 1.00 95.88 171 LEU A O 1
ATOM 1312 N N . GLY A 1 172 ? 0.596 3.586 12.388 1.00 93.56 172 GLY A N 1
ATOM 1313 C CA . GLY A 1 172 ? -0.854 3.799 12.420 1.00 93.56 172 GLY A CA 1
ATOM 1314 C C . GLY A 1 172 ? -1.648 2.622 11.841 1.00 93.56 172 GLY A C 1
ATOM 1315 O O . GLY A 1 172 ? -2.798 2.791 11.434 1.00 93.56 172 GLY A O 1
ATOM 1316 N N . ALA A 1 173 ? -1.044 1.435 11.767 1.00 95.56 173 ALA A N 1
ATOM 1317 C CA . ALA A 1 173 ? -1.705 0.205 11.356 1.00 95.56 173 ALA A CA 1
ATOM 1318 C C . ALA A 1 173 ? -2.196 -0.550 12.594 1.00 95.56 173 ALA A C 1
ATOM 1320 O O . ALA A 1 173 ? -1.443 -0.756 13.545 1.00 95.56 173 ALA A O 1
ATOM 1321 N N . ASP A 1 174 ? -3.462 -0.963 12.589 1.00 96.19 174 ASP A N 1
ATOM 1322 C CA . ASP A 1 174 ? -3.963 -1.865 13.617 1.00 96.19 174 ASP A CA 1
ATOM 1323 C C . ASP A 1 174 ? -3.484 -3.303 13.354 1.00 96.19 174 ASP A C 1
ATOM 1325 O O . ASP A 1 174 ? -3.435 -3.750 12.207 1.00 96.19 174 ASP A O 1
ATOM 1329 N N . GLU A 1 175 ? -3.148 -4.015 14.429 1.00 96.12 175 GLU A N 1
ATOM 1330 C CA . GLU A 1 175 ? -2.593 -5.377 14.383 1.00 96.12 175 GLU A CA 1
ATOM 1331 C C . GLU A 1 175 ? -3.631 -6.436 13.963 1.00 96.12 175 GLU A C 1
ATOM 1333 O O . GLU A 1 175 ? -3.275 -7.530 13.531 1.00 96.12 175 GLU A O 1
ATOM 1338 N N . GLU A 1 176 ? -4.932 -6.141 14.095 1.00 96.38 176 GLU A N 1
ATOM 1339 C CA . GLU A 1 176 ? -5.994 -7.125 13.842 1.00 96.38 176 GLU A CA 1
ATOM 1340 C C . GLU A 1 176 ? -6.378 -7.202 12.357 1.00 96.38 176 GLU A C 1
ATOM 1342 O O . GLU A 1 176 ? -6.636 -8.288 11.837 1.00 96.38 176 GLU A O 1
ATOM 1347 N N . PHE A 1 177 ? -6.410 -6.063 11.666 1.00 96.94 177 PHE A N 1
ATOM 1348 C CA . PHE A 1 177 ? -6.896 -5.954 10.296 1.00 96.94 177 PHE A CA 1
ATOM 1349 C C . PHE A 1 177 ? -5.872 -5.322 9.361 1.00 96.94 177 PHE A C 1
ATOM 1351 O O . PHE A 1 177 ? -5.455 -5.983 8.411 1.00 96.94 177 PHE A O 1
ATOM 1358 N N . THR A 1 178 ? -5.446 -4.078 9.606 1.00 97.69 178 THR A N 1
ATOM 1359 C CA . THR A 1 178 ? -4.603 -3.347 8.644 1.00 97.69 178 THR A CA 1
ATOM 1360 C C . THR A 1 178 ? -3.233 -3.994 8.460 1.00 97.69 178 THR A C 1
ATOM 1362 O O . THR A 1 178 ? -2.798 -4.140 7.322 1.00 97.69 178 THR A O 1
ATOM 1365 N N . GLU A 1 179 ? -2.548 -4.411 9.525 1.00 97.06 179 GLU A N 1
ATOM 1366 C CA . GLU A 1 179 ? -1.240 -5.072 9.402 1.00 97.06 179 GLU A CA 1
ATOM 1367 C C . GLU A 1 179 ? -1.337 -6.406 8.632 1.00 97.06 179 GLU A C 1
ATOM 1369 O O . GLU A 1 179 ? -0.667 -6.537 7.599 1.00 97.06 179 GLU A O 1
ATOM 1374 N N . PRO A 1 180 ? -2.209 -7.366 9.009 1.00 97.31 180 PRO A N 1
ATOM 1375 C CA . PRO A 1 180 ? -2.434 -8.563 8.200 1.00 97.31 180 PRO A CA 1
ATOM 1376 C C . PRO A 1 180 ? -2.864 -8.244 6.763 1.00 97.31 180 PRO A C 1
ATOM 1378 O O . PRO A 1 180 ? -2.458 -8.937 5.828 1.00 97.31 180 PRO A O 1
ATOM 1381 N N . GLY A 1 181 ? -3.676 -7.200 6.578 1.00 98.12 181 GLY A N 1
ATOM 1382 C CA . GLY A 1 181 ? -4.122 -6.706 5.279 1.00 98.12 181 GLY A CA 1
ATOM 1383 C C . GLY A 1 181 ? -2.971 -6.231 4.397 1.00 98.12 181 GLY A C 1
ATOM 1384 O O . GLY A 1 181 ? -2.913 -6.605 3.230 1.00 98.12 181 GLY A O 1
ATOM 1385 N N . VAL A 1 182 ? -2.017 -5.479 4.950 1.00 98.12 182 VAL A N 1
ATOM 1386 C CA . VAL A 1 182 ? -0.825 -5.026 4.217 1.00 98.12 182 VAL A CA 1
ATOM 1387 C C . VAL A 1 182 ? 0.083 -6.188 3.854 1.00 98.12 182 VAL A C 1
ATOM 1389 O O . VAL A 1 182 ? 0.594 -6.235 2.740 1.00 98.12 182 VAL A O 1
ATOM 1392 N N . HIS A 1 183 ? 0.259 -7.159 4.747 1.00 97.94 183 HIS A N 1
ATOM 1393 C CA . HIS A 1 183 ? 1.035 -8.352 4.418 1.00 97.94 183 HIS A CA 1
ATOM 1394 C C . HIS A 1 183 ? 0.410 -9.123 3.252 1.00 97.94 183 HIS A C 1
ATOM 1396 O O . HIS A 1 183 ? 1.123 -9.493 2.323 1.00 97.94 183 HIS A O 1
ATOM 1402 N N . ALA A 1 184 ? -0.912 -9.303 3.264 1.00 98.19 184 ALA A N 1
ATOM 1403 C CA . ALA A 1 184 ? -1.628 -9.918 2.152 1.00 98.19 184 ALA A CA 1
ATOM 1404 C C . ALA A 1 184 ? -1.499 -9.097 0.859 1.00 98.19 184 ALA A C 1
ATOM 1406 O O . ALA A 1 184 ? -1.210 -9.666 -0.186 1.00 98.19 184 ALA A O 1
ATOM 1407 N N . LEU A 1 185 ? -1.610 -7.767 0.942 1.00 98.56 185 LEU A N 1
ATOM 1408 C CA . LEU A 1 185 ? -1.467 -6.868 -0.205 1.00 98.56 185 LEU A CA 1
ATOM 1409 C C . LEU A 1 185 ? -0.090 -7.021 -0.859 1.00 98.56 185 LEU A C 1
ATOM 1411 O O . LEU A 1 185 ? 0.015 -7.089 -2.077 1.00 98.56 185 LEU A O 1
ATOM 1415 N N . LEU A 1 186 ? 0.973 -7.089 -0.055 1.00 98.56 186 LEU A N 1
ATOM 1416 C CA . LEU A 1 186 ? 2.341 -7.220 -0.557 1.00 98.56 186 LEU A CA 1
ATOM 1417 C C . LEU A 1 186 ? 2.642 -8.612 -1.117 1.00 98.56 186 LEU A C 1
ATOM 1419 O O . LEU A 1 186 ? 3.457 -8.735 -2.030 1.00 98.56 186 LEU A O 1
ATOM 1423 N N . GLU A 1 187 ? 2.007 -9.651 -0.578 1.00 98.38 187 GLU A N 1
ATOM 1424 C CA . GLU A 1 187 ? 2.040 -11.000 -1.147 1.00 98.38 187 GLU A CA 1
ATOM 1425 C C . GLU A 1 187 ? 1.344 -11.037 -2.512 1.00 98.38 187 GLU A C 1
ATOM 1427 O O . GLU A 1 187 ? 1.963 -11.475 -3.479 1.00 98.38 187 GLU A O 1
ATOM 1432 N N . ASP A 1 188 ? 0.120 -10.512 -2.604 1.00 97.81 188 ASP A N 1
ATOM 1433 C CA . ASP A 1 188 ? -0.674 -10.497 -3.840 1.00 97.81 188 ASP A CA 1
ATOM 1434 C C . ASP A 1 188 ? -0.008 -9.622 -4.913 1.00 97.81 188 ASP A C 1
ATOM 1436 O O . ASP A 1 188 ? 0.072 -10.000 -6.079 1.00 97.81 188 ASP A O 1
ATOM 1440 N N . PHE A 1 189 ? 0.578 -8.489 -4.517 1.00 98.00 189 PHE A N 1
ATOM 1441 C CA . PHE A 1 189 ? 1.366 -7.646 -5.415 1.00 98.00 189 PHE A CA 1
ATOM 1442 C C . PHE A 1 189 ? 2.623 -8.352 -5.930 1.00 98.00 189 PHE A C 1
ATOM 1444 O O . PHE A 1 189 ? 2.959 -8.255 -7.109 1.00 98.00 189 PHE A O 1
ATOM 1451 N N . GLN A 1 190 ? 3.322 -9.094 -5.066 1.00 98.00 190 GLN A N 1
ATOM 1452 C CA . GLN A 1 190 ? 4.464 -9.897 -5.494 1.00 98.00 190 GLN A CA 1
ATOM 1453 C C . GLN A 1 190 ? 4.043 -10.992 -6.483 1.00 98.00 190 GLN A C 1
ATOM 1455 O O . GLN A 1 190 ? 4.785 -11.275 -7.422 1.00 98.00 190 GLN A O 1
ATOM 1460 N N . GLU A 1 191 ? 2.890 -11.623 -6.263 1.00 96.94 191 GLU A N 1
ATOM 1461 C CA . GLU A 1 191 ? 2.342 -12.644 -7.155 1.00 96.94 191 GLU A CA 1
ATOM 1462 C C . GLU A 1 191 ? 1.963 -12.062 -8.518 1.00 96.94 191 GLU A C 1
ATOM 1464 O O . GLU A 1 191 ? 2.412 -12.596 -9.529 1.00 96.94 191 GLU A O 1
ATOM 1469 N N . MET A 1 192 ? 1.269 -10.921 -8.547 1.00 96.31 192 MET A N 1
ATOM 1470 C CA . MET A 1 192 ? 0.959 -10.188 -9.780 1.00 96.31 192 MET A CA 1
ATOM 1471 C C . MET A 1 192 ? 2.228 -9.881 -10.590 1.00 96.31 192 MET A C 1
ATOM 1473 O O . MET A 1 192 ? 2.285 -10.165 -11.784 1.00 96.31 192 MET A O 1
ATOM 1477 N N . LEU A 1 193 ? 3.294 -9.401 -9.939 1.00 95.88 193 LEU A N 1
ATOM 1478 C CA . LEU A 1 193 ? 4.568 -9.142 -10.618 1.00 95.88 193 LEU A CA 1
ATOM 1479 C C . LEU A 1 193 ? 5.241 -10.417 -11.145 1.00 95.88 193 LEU A C 1
ATOM 1481 O O . LEU A 1 193 ? 5.880 -10.388 -12.197 1.00 95.88 193 LEU A O 1
ATOM 1485 N N . ASN A 1 194 ? 5.138 -11.536 -10.423 1.00 95.12 194 ASN A N 1
ATOM 1486 C CA . ASN A 1 194 ? 5.670 -12.810 -10.907 1.00 95.12 194 ASN A CA 1
ATOM 1487 C C . ASN A 1 194 ? 4.900 -13.302 -12.138 1.00 95.12 194 ASN A C 1
ATOM 1489 O O . ASN A 1 194 ? 5.520 -13.846 -13.050 1.00 95.12 194 ASN A O 1
ATOM 1493 N N . ASP A 1 195 ? 3.581 -13.111 -12.151 1.00 94.50 195 ASP A N 1
ATOM 1494 C CA . ASP A 1 195 ? 2.715 -13.482 -13.266 1.00 94.50 195 ASP A CA 1
ATOM 1495 C C . ASP A 1 195 ? 3.006 -12.618 -14.501 1.00 94.50 195 ASP A C 1
ATOM 1497 O O . ASP A 1 195 ? 3.315 -13.160 -15.559 1.00 94.50 195 ASP A O 1
ATOM 1501 N N . ALA A 1 196 ? 3.069 -11.291 -14.347 1.00 92.06 196 ALA A N 1
ATOM 1502 C CA . ALA A 1 196 ? 3.428 -10.366 -15.428 1.00 92.06 196 ALA A CA 1
ATOM 1503 C C . ALA A 1 196 ? 4.817 -10.661 -16.029 1.00 92.06 196 ALA A C 1
ATOM 1505 O O . ALA A 1 196 ? 5.013 -10.633 -17.242 1.00 92.06 196 ALA A O 1
ATOM 1506 N N . GLY A 1 197 ? 5.796 -10.998 -15.184 1.00 90.06 197 GLY A N 1
ATOM 1507 C CA . GLY A 1 197 ? 7.140 -11.367 -15.636 1.00 90.06 197 GLY A CA 1
ATOM 1508 C C . GLY A 1 197 ? 7.216 -12.724 -16.342 1.00 90.06 197 GLY A C 1
ATOM 1509 O O . GLY A 1 197 ? 8.182 -13.003 -17.058 1.00 90.06 197 GLY A O 1
ATOM 1510 N N . SER A 1 198 ? 6.215 -13.590 -16.158 1.00 89.62 198 SER A N 1
ATOM 1511 C CA . SER A 1 198 ? 6.194 -14.916 -16.780 1.00 89.62 198 SER A CA 1
ATOM 1512 C C . SER A 1 198 ? 5.994 -14.843 -18.298 1.00 89.62 198 SER A C 1
ATOM 1514 O O . SER A 1 198 ? 6.611 -15.629 -19.020 1.00 89.62 198 SER A O 1
ATOM 1516 N N . ASP A 1 199 ? 5.249 -13.840 -18.776 1.00 81.88 199 ASP A N 1
ATOM 1517 C CA . ASP A 1 199 ? 4.980 -13.606 -20.199 1.00 81.88 199 ASP A CA 1
ATOM 1518 C C . ASP A 1 199 ? 6.236 -13.156 -20.966 1.00 81.88 199 ASP A C 1
ATOM 1520 O O . ASP A 1 199 ? 6.423 -13.494 -22.137 1.00 81.88 199 ASP A O 1
ATOM 1524 N N . THR A 1 200 ? 7.131 -12.426 -20.296 1.00 82.00 200 THR A N 1
ATOM 1525 C CA . THR A 1 200 ? 8.345 -11.837 -20.891 1.00 82.00 200 THR A CA 1
ATOM 1526 C C . THR A 1 200 ? 9.627 -12.593 -20.530 1.00 82.00 200 THR A C 1
ATOM 1528 O O . THR A 1 200 ? 10.684 -12.358 -21.116 1.00 82.00 200 THR A O 1
ATOM 1531 N N . GLY A 1 201 ? 9.562 -13.514 -19.563 1.00 86.31 201 GLY A N 1
ATOM 1532 C CA . GLY A 1 201 ? 10.724 -14.214 -19.011 1.00 86.31 201 GLY A CA 1
ATOM 1533 C C . GLY A 1 201 ? 11.603 -13.345 -18.101 1.00 86.31 201 GLY A C 1
ATOM 1534 O O . GLY A 1 201 ? 12.674 -13.793 -17.676 1.00 86.31 201 GLY A O 1
ATOM 1535 N N . VAL A 1 202 ? 11.167 -12.123 -17.781 1.00 88.50 202 VAL A N 1
ATOM 1536 C CA . VAL A 1 202 ? 11.890 -11.176 -16.929 1.00 88.50 202 VAL A CA 1
ATOM 1537 C C . VAL A 1 202 ? 11.375 -11.257 -15.498 1.00 88.50 202 VAL A C 1
ATOM 1539 O O . VAL A 1 202 ? 10.188 -11.382 -15.233 1.00 88.50 202 VAL A O 1
ATOM 1542 N N . LYS A 1 203 ? 12.288 -11.202 -14.525 1.00 91.25 203 LYS A N 1
ATOM 1543 C CA . LYS A 1 203 ? 11.924 -11.231 -13.103 1.00 91.25 203 LYS A CA 1
ATOM 1544 C C . LYS A 1 203 ? 11.856 -9.819 -12.551 1.00 91.25 203 LYS A C 1
ATOM 1546 O O . LYS A 1 203 ? 12.884 -9.147 -12.481 1.00 91.25 203 LYS A O 1
ATOM 1551 N N . TYR A 1 204 ? 10.692 -9.414 -12.059 1.00 92.12 204 TYR A N 1
ATOM 1552 C CA . TYR A 1 204 ? 10.530 -8.134 -11.375 1.00 92.12 204 TYR A CA 1
ATOM 1553 C C . TYR A 1 204 ? 10.807 -8.292 -9.869 1.00 92.12 204 TYR A C 1
ATOM 1555 O O . TYR A 1 204 ? 10.089 -9.000 -9.160 1.00 92.12 204 TYR A O 1
ATOM 1563 N N . PRO A 1 205 ? 11.893 -7.703 -9.335 1.00 92.31 205 PRO A N 1
ATOM 1564 C CA . PRO A 1 205 ? 12.314 -7.957 -7.964 1.00 92.31 205 PRO A CA 1
ATOM 1565 C C . PRO A 1 205 ? 11.425 -7.222 -6.957 1.00 92.31 205 PRO A C 1
ATOM 1567 O O . PRO A 1 205 ? 11.534 -6.009 -6.799 1.00 92.31 205 PRO A O 1
ATOM 1570 N N . PHE A 1 206 ? 10.639 -7.972 -6.181 1.00 96.38 206 PHE A N 1
ATOM 1571 C CA . PHE A 1 206 ? 9.810 -7.410 -5.111 1.00 96.38 206 PHE A CA 1
ATOM 1572 C C . PHE A 1 206 ? 10.066 -8.055 -3.740 1.00 96.38 206 PHE A C 1
ATOM 1574 O O . PHE A 1 206 ? 9.217 -8.701 -3.135 1.00 96.38 206 PHE A O 1
ATOM 1581 N N . LYS A 1 207 ? 11.298 -7.913 -3.234 1.00 95.06 207 LYS A N 1
ATOM 1582 C CA . LYS A 1 207 ? 11.711 -8.446 -1.921 1.00 95.06 207 LYS A CA 1
ATOM 1583 C C . LYS A 1 207 ? 11.392 -7.451 -0.799 1.00 95.06 207 LYS A C 1
ATOM 1585 O O . LYS A 1 207 ? 12.269 -6.699 -0.379 1.00 95.06 207 LYS A O 1
ATOM 1590 N N . TRP A 1 208 ? 10.144 -7.445 -0.342 1.00 96.06 208 TRP A N 1
ATOM 1591 C CA . TRP A 1 208 ? 9.621 -6.473 0.629 1.00 96.06 208 TRP A CA 1
ATOM 1592 C C . TRP A 1 208 ? 9.767 -6.894 2.098 1.00 96.06 208 TRP A C 1
ATOM 1594 O O . TRP A 1 208 ? 9.702 -6.044 2.981 1.00 96.06 208 TRP A O 1
ATOM 1604 N N . ARG A 1 209 ? 9.968 -8.187 2.386 1.00 93.25 209 ARG A N 1
ATOM 1605 C CA . ARG A 1 209 ? 10.107 -8.667 3.770 1.00 93.25 209 ARG A CA 1
ATOM 1606 C C . ARG A 1 209 ? 11.406 -8.133 4.418 1.00 93.25 209 ARG A C 1
ATOM 1608 O O . ARG A 1 209 ? 12.445 -8.137 3.734 1.00 93.25 209 ARG A O 1
ATOM 1615 N N . PRO A 1 210 ? 11.367 -7.678 5.690 1.00 84.69 210 PRO A N 1
ATOM 1616 C CA . PRO A 1 210 ? 12.550 -7.307 6.478 1.00 84.69 210 PRO A CA 1
ATOM 1617 C C . PRO A 1 210 ? 13.649 -8.372 6.482 1.00 84.69 210 PRO A C 1
ATOM 1619 O O . PRO A 1 210 ? 13.330 -9.577 6.413 1.00 84.69 210 PRO A O 1
#